Protein AF-0000000083795364 (afdb_homodimer)

Sequence (236 aa):
MNNFIEGNNYYNKKDYEKAIASYKRAIENGESTTCANYNLGVCYIKLKEYDRAIPFFKKAISMQKESKYFFNLAYCYAMKNEIKKALINFNIAWSLDNTDEDCKKAIEIIAKKNKKAQMNNFIEGNNYYNKKDYEKAIASYKRAIENGESTTCANYNLGVCYIKLKEYDRAIPFFKKAISMQKESKYFFNLAYCYAMKNEIKKALINFNIAWSLDNTDEDCKKAIEIIAKKNKKAQ

InterPro domains:
  IPR011990 Tetratricopeptide-like helical domain superfamily [G3DSA:1.25.40.10] (3-118)
  IPR011990 Tetratricopeptide-like helical domain superfamily [SSF48452] (4-115)
  IPR013105 Tetratricopeptide repeat 2 [PF07719] (6-28)
  IPR019734 Tetratricopeptide repeat [PF00515] (38-63)
  IPR019734 Tetratricopeptide repeat [PS50005] (34-67)
  IPR019734 Tetratricopeptide repeat [SM00028] (4-33)
  IPR019734 Tetratricopeptide repeat [SM00028] (34-67)
  IPR019734 Tetratricopeptide repeat [SM00028] (68-100)

pLDDT: mean 87.14, std 20.36, range [30.45, 98.88]

Radius of gyration: 20.13 Å; Cα contacts (8 Å, |Δi|>4): 342; chains: 2; bounding box: 46×64×40 Å

Nearest PDB structures (foldseek):
  6gxz-assembly1_A  TM=8.345E-01  e=4.623E-04  Homo sapiens
  8ye5-assembly1_B  TM=8.269E-01  e=1.270E-03  Dehalobacter sp.
  8ye5-assembly1_A  TM=8.257E-01  e=1.405E-03  Dehalobacter sp.
  7rqf-assembly1_A  TM=7.447E-01  e=2.688E-01  Pseudomonas aeruginosa PAO1
  5xi8-assembly1_A  TM=5.789E-01  e=2.196E-01  Escherichia coli K-12

Organism: NCBI:txid182773

Structure (mmCIF, N/CA/C/O backbone):
data_AF-0000000083795364-model_v1
#
loop_
_entity.id
_entity.type
_entity.pdbx_description
1 polymer 'Tetratricopeptide repeat protein'
#
loop_
_atom_site.group_PDB
_atom_site.id
_atom_site.type_symbol
_atom_site.label_atom_id
_atom_site.label_alt_id
_atom_site.label_comp_id
_atom_site.label_asym_id
_atom_site.label_entity_id
_atom_site.label_seq_id
_atom_site.pdbx_PDB_ins_code
_atom_site.Cartn_x
_atom_site.Cartn_y
_atom_site.Cartn_z
_atom_site.occupancy
_atom_site.B_iso_or_equiv
_atom_site.auth_seq_id
_atom_site.auth_comp_id
_atom_site.auth_asym_id
_atom_site.auth_atom_id
_atom_site.pdbx_PDB_model_num
ATOM 1 N N . MET A 1 1 ? -2.719 36.625 6.441 1 64.88 1 MET A N 1
ATOM 2 C CA . MET A 1 1 ? -1.686 35.656 6.059 1 64.88 1 MET A CA 1
ATOM 3 C C . MET A 1 1 ? -2.27 34.25 5.926 1 64.88 1 MET A C 1
ATOM 5 O O . MET A 1 1 ? -3.074 33.844 6.754 1 64.88 1 MET A O 1
ATOM 9 N N . ASN A 1 2 ? -2.25 33.531 4.777 1 92.44 2 ASN A N 1
ATOM 10 C CA . ASN A 1 2 ? -2.809 32.219 4.531 1 92.44 2 ASN A CA 1
ATOM 11 C C . ASN A 1 2 ? -2.014 31.125 5.246 1 92.44 2 ASN A C 1
ATOM 13 O O . ASN A 1 2 ? -0.861 30.859 4.898 1 92.44 2 ASN A O 1
ATOM 17 N N . ASN A 1 3 ? -2.436 30.875 6.547 1 97.31 3 ASN A N 1
ATOM 18 C CA . ASN A 1 3 ? -1.762 29.922 7.43 1 97.31 3 ASN A CA 1
ATOM 19 C C . ASN A 1 3 ? -1.401 28.641 6.703 1 97.31 3 ASN A C 1
ATOM 21 O O . ASN A 1 3 ? -0.388 28 7.012 1 97.31 3 ASN A O 1
ATOM 25 N N . PHE A 1 4 ? -2.191 28.359 5.816 1 98.19 4 PHE A N 1
ATOM 26 C CA . PHE A 1 4 ? -1.904 27.156 5.051 1 98.19 4 PHE A CA 1
ATOM 27 C C . PHE A 1 4 ? -0.622 27.312 4.242 1 98.19 4 PHE A C 1
ATOM 29 O O . PHE A 1 4 ? 0.234 26.422 4.242 1 98.19 4 PHE A O 1
ATOM 36 N N . ILE A 1 5 ? -0.502 28.375 3.658 1 98.19 5 ILE A N 1
ATOM 37 C CA . ILE A 1 5 ? 0.687 28.656 2.861 1 98.19 5 ILE A CA 1
ATOM 38 C C . ILE A 1 5 ? 1.911 28.734 3.771 1 98.19 5 ILE A C 1
ATOM 40 O O . ILE A 1 5 ? 2.986 28.25 3.418 1 98.19 5 ILE A O 1
ATOM 44 N N . GLU A 1 6 ? 1.734 29.359 4.844 1 98.12 6 GLU A N 1
ATOM 45 C CA . GLU A 1 6 ? 2.814 29.422 5.824 1 98.12 6 GLU A CA 1
ATOM 46 C C . GLU A 1 6 ? 3.25 28.031 6.258 1 98.12 6 GLU A C 1
ATOM 48 O O . GLU A 1 6 ? 4.445 27.75 6.352 1 98.12 6 GLU A O 1
ATOM 53 N N . GLY A 1 7 ? 2.213 27.172 6.566 1 98.56 7 GLY A N 1
ATOM 54 C CA . GLY A 1 7 ? 2.523 25.797 6.895 1 98.56 7 GLY A CA 1
ATOM 55 C C . GLY A 1 7 ? 3.328 25.094 5.82 1 98.56 7 GLY A C 1
ATOM 56 O O . GLY A 1 7 ? 4.312 24.406 6.117 1 98.56 7 GLY A O 1
ATOM 57 N N . ASN A 1 8 ? 2.965 25.297 4.609 1 98.19 8 ASN A N 1
ATOM 58 C CA . ASN A 1 8 ? 3.691 24.719 3.486 1 98.19 8 ASN A CA 1
ATOM 59 C C . ASN A 1 8 ? 5.129 25.219 3.426 1 98.19 8 ASN A C 1
ATOM 61 O O . ASN A 1 8 ? 6.051 24.453 3.123 1 98.19 8 ASN A O 1
ATOM 65 N N . ASN A 1 9 ? 5.297 26.453 3.641 1 98 9 ASN A N 1
ATOM 66 C CA . ASN A 1 9 ? 6.637 27.047 3.641 1 98 9 ASN A CA 1
ATOM 67 C C . ASN A 1 9 ? 7.52 26.406 4.715 1 98 9 ASN A C 1
ATOM 69 O O . ASN A 1 9 ? 8.672 26.062 4.445 1 98 9 ASN A O 1
ATOM 73 N N . TYR A 1 10 ? 7.016 26.25 5.906 1 98.62 10 TYR A N 1
ATOM 74 C CA . TYR A 1 10 ? 7.766 25.625 6.988 1 98.62 10 TYR A CA 1
ATOM 75 C C . TYR A 1 10 ? 8.062 24.1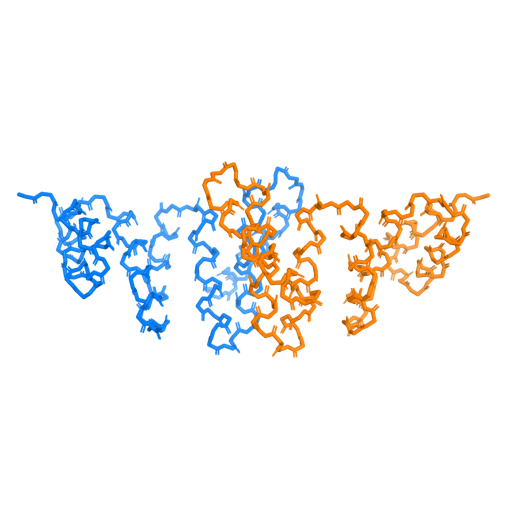72 6.68 1 98.62 10 TYR A C 1
ATOM 77 O O . TYR A 1 10 ? 9.156 23.672 6.957 1 98.62 10 TYR A O 1
ATOM 85 N N . TYR A 1 11 ? 7.031 23.516 6.156 1 98.31 11 TYR A N 1
ATOM 86 C CA . TYR A 1 11 ? 7.223 22.125 5.781 1 98.31 11 TYR A CA 1
ATOM 87 C C . TYR A 1 11 ? 8.391 21.984 4.805 1 98.31 11 TYR A C 1
ATOM 89 O O . TYR A 1 11 ? 9.242 21.109 4.98 1 98.31 11 TYR A O 1
ATOM 97 N N . ASN A 1 12 ? 8.43 22.797 3.824 1 97.56 12 ASN A N 1
ATOM 98 C CA . ASN A 1 12 ? 9.469 22.766 2.801 1 97.56 12 ASN A CA 1
ATOM 99 C C . ASN A 1 12 ? 10.844 23.047 3.391 1 97.56 12 ASN A C 1
ATOM 101 O O . ASN A 1 12 ? 11.859 22.562 2.875 1 97.56 12 ASN A O 1
ATOM 105 N N . LYS A 1 13 ? 10.859 23.734 4.438 1 98 13 LYS A N 1
ATOM 106 C CA . LYS A 1 13 ? 12.109 24.031 5.141 1 98 13 LYS A CA 1
ATOM 107 C C . LYS A 1 13 ? 12.414 22.969 6.18 1 98 13 LYS A C 1
ATOM 109 O O . LYS A 1 13 ? 13.375 23.094 6.949 1 98 13 LYS A O 1
ATOM 114 N N . LYS A 1 14 ? 11.5 22.016 6.328 1 98.12 14 LYS A N 1
ATOM 115 C CA . LYS A 1 14 ? 11.641 20.875 7.219 1 98.12 14 LYS A CA 1
ATOM 116 C C . LYS A 1 14 ? 11.469 21.281 8.68 1 98.12 14 LYS A C 1
ATOM 118 O O . LYS A 1 14 ? 11.969 20.609 9.586 1 98.12 14 LYS A O 1
ATOM 123 N N . ASP A 1 15 ? 10.992 22.422 8.867 1 98.5 15 ASP A N 1
ATOM 124 C CA . ASP A 1 15 ? 10.578 22.828 10.211 1 98.5 15 ASP A CA 1
ATOM 125 C C . ASP A 1 15 ? 9.164 22.344 10.516 1 98.5 15 ASP A C 1
ATOM 127 O O . ASP A 1 15 ? 8.219 23.125 10.523 1 98.5 15 ASP A O 1
ATOM 131 N N . TYR A 1 16 ? 9.023 21.203 10.883 1 98.69 16 TYR A N 1
ATOM 132 C CA . TYR A 1 16 ? 7.734 20.531 10.969 1 98.69 16 TYR A CA 1
ATOM 133 C C . TYR A 1 16 ? 6.938 21.031 12.164 1 98.69 16 TYR A C 1
ATOM 135 O O . TYR A 1 16 ? 5.707 21.109 12.117 1 98.69 16 TYR A O 1
ATOM 143 N N . GLU A 1 17 ? 7.586 21.375 13.188 1 98.62 17 GLU A N 1
ATOM 144 C CA . GLU A 1 17 ? 6.871 21.891 14.352 1 98.62 17 GLU A CA 1
ATOM 145 C C . GLU A 1 17 ? 6.156 23.203 14.039 1 98.62 17 GLU A C 1
ATOM 147 O O . GLU A 1 17 ? 4.992 23.375 14.398 1 98.62 17 GLU A O 1
ATOM 152 N N . LYS A 1 18 ? 6.848 24.031 13.391 1 98.75 18 LYS A N 1
ATOM 153 C CA . LYS A 1 18 ? 6.223 25.297 13.008 1 98.75 18 LYS A CA 1
ATOM 154 C C . LYS A 1 18 ? 5.145 25.078 11.953 1 98.75 18 LYS A C 1
ATOM 156 O O . LYS A 1 18 ? 4.113 25.75 11.961 1 98.75 18 LYS A O 1
ATOM 161 N N . ALA A 1 19 ? 5.441 24.156 11.039 1 98.81 19 ALA A N 1
ATOM 162 C CA . ALA A 1 19 ? 4.422 23.812 10.055 1 98.81 19 ALA A CA 1
ATOM 163 C C . ALA A 1 19 ? 3.137 23.344 10.734 1 98.81 19 ALA A C 1
ATOM 165 O O . ALA A 1 19 ? 2.041 23.781 10.375 1 98.81 19 ALA A O 1
ATOM 166 N N . ILE A 1 20 ? 3.338 22.516 11.727 1 98.81 20 ILE A N 1
ATOM 167 C CA . ILE A 1 20 ? 2.205 21.969 12.469 1 98.81 20 ILE A CA 1
ATOM 168 C C . ILE A 1 20 ? 1.384 23.125 13.062 1 98.81 20 ILE A C 1
ATOM 170 O O . ILE A 1 20 ? 0.158 23.141 12.922 1 98.81 20 ILE A O 1
ATOM 174 N N . ALA A 1 21 ? 2.029 24.047 13.672 1 98.81 21 ALA A N 1
ATOM 175 C CA . ALA A 1 21 ? 1.339 25.188 14.266 1 98.81 21 ALA A CA 1
ATOM 176 C C . ALA A 1 21 ? 0.562 25.984 13.211 1 98.81 21 ALA A C 1
ATOM 178 O O . ALA A 1 21 ? -0.588 26.359 13.438 1 98.81 21 ALA A O 1
ATOM 179 N N . SER A 1 22 ? 1.183 26.203 12.125 1 98.75 22 SER A N 1
ATOM 180 C CA . SER A 1 22 ? 0.552 26.953 11.047 1 98.75 22 SER A CA 1
ATOM 181 C C . SER A 1 22 ? -0.645 26.203 10.469 1 98.75 22 SER A C 1
ATOM 183 O O . SER A 1 22 ? -1.695 26.797 10.219 1 98.75 22 SER A O 1
ATOM 185 N N . TYR A 1 23 ? -0.54 24.875 10.234 1 98.69 23 TYR A N 1
ATOM 186 C CA . TYR A 1 23 ? -1.649 24.078 9.711 1 98.69 23 TYR A CA 1
ATOM 187 C C . TYR A 1 23 ? -2.814 24.062 10.695 1 98.69 23 TYR A C 1
ATOM 189 O O . TYR A 1 23 ? -3.979 24.109 10.289 1 98.69 23 TYR A O 1
ATOM 197 N N . LYS A 1 24 ? -2.496 23.969 11.945 1 98.69 24 LYS A N 1
ATOM 198 C CA . LYS A 1 24 ? -3.561 24 12.945 1 98.69 24 LYS A CA 1
ATOM 199 C C . LYS A 1 24 ? -4.34 25.312 12.883 1 98.69 24 LYS A C 1
ATOM 201 O O . LYS A 1 24 ? -5.566 25.312 12.969 1 98.69 24 LYS A O 1
ATOM 206 N N . ARG A 1 25 ? -3.629 26.359 12.742 1 98.5 25 ARG A N 1
ATOM 207 C CA . ARG A 1 25 ? -4.285 27.656 12.594 1 98.5 25 ARG A CA 1
ATOM 208 C C . ARG A 1 25 ? -5.125 27.703 11.32 1 98.5 25 ARG A C 1
ATOM 210 O O . ARG A 1 25 ? -6.227 28.266 11.312 1 98.5 25 ARG A O 1
ATOM 217 N N . ALA A 1 26 ? -4.594 27.125 10.258 1 98.62 26 ALA A N 1
ATOM 218 C CA . ALA A 1 26 ? -5.328 27.078 9 1 98.62 26 ALA A CA 1
ATOM 219 C C . ALA A 1 26 ? -6.648 26.328 9.164 1 98.62 26 ALA A C 1
ATOM 221 O O . ALA A 1 26 ? -7.688 26.781 8.68 1 98.62 26 ALA A O 1
ATOM 222 N N . ILE A 1 27 ? -6.605 25.234 9.836 1 98.12 27 ILE A N 1
ATOM 223 C CA . ILE A 1 27 ? -7.793 24.422 10.078 1 98.12 27 ILE A CA 1
ATOM 224 C C . ILE A 1 27 ? -8.812 25.234 10.891 1 98.12 27 ILE A C 1
ATOM 226 O O . ILE A 1 27 ? -10 25.25 10.562 1 98.12 27 ILE A O 1
ATOM 230 N N . GLU A 1 28 ? -8.312 25.906 11.898 1 97.75 28 GLU A N 1
ATOM 231 C CA . GLU A 1 28 ? -9.18 26.719 12.75 1 97.75 28 GLU A CA 1
ATOM 232 C C . GLU A 1 28 ? -9.859 27.812 11.945 1 97.75 28 GLU A C 1
ATOM 234 O O . GLU A 1 28 ? -11.008 28.188 12.227 1 97.75 28 GLU A O 1
ATOM 239 N N . ASN A 1 29 ? -9.211 28.312 10.914 1 97.5 29 ASN A N 1
ATOM 240 C CA . ASN A 1 29 ? -9.719 29.406 10.109 1 97.5 29 ASN A CA 1
ATOM 241 C C . ASN A 1 29 ? -10.484 28.906 8.891 1 97.5 29 ASN A C 1
ATOM 243 O O . ASN A 1 29 ? -10.93 29.703 8.062 1 97.5 29 ASN A O 1
ATOM 247 N N . GLY A 1 30 ? -10.508 27.609 8.734 1 97 30 GLY A N 1
ATOM 248 C CA . GLY A 1 30 ? -11.219 27.047 7.605 1 97 30 GLY A CA 1
ATOM 249 C C . GLY A 1 30 ? -10.469 27.172 6.293 1 97 30 GLY A C 1
ATOM 250 O O . GLY A 1 30 ? -11.078 27.141 5.219 1 97 30 GLY A O 1
ATOM 251 N N . GLU A 1 31 ? -9.172 27.344 6.371 1 96.75 31 GLU A N 1
ATOM 252 C CA . GLU A 1 31 ? -8.328 27.484 5.188 1 96.75 31 GLU A CA 1
ATOM 253 C C . GLU A 1 31 ? -7.879 26.125 4.668 1 96.75 31 GLU A C 1
ATOM 255 O O . GLU A 1 31 ? -7.066 25.438 5.309 1 96.75 31 GLU A O 1
ATOM 260 N N . SER A 1 32 ? -8.336 25.641 3.408 1 97.31 32 SER A N 1
ATOM 261 C CA . SER A 1 32 ? -7.871 24.375 2.818 1 97.31 32 SER A CA 1
ATOM 262 C C . SER A 1 32 ? -7.902 23.25 3.836 1 97.31 32 SER A C 1
ATOM 264 O O . SER A 1 32 ? -6.918 22.516 3.998 1 97.31 32 SER A O 1
ATOM 266 N N . THR A 1 33 ? -8.992 23.125 4.484 1 97.81 33 THR A N 1
ATOM 267 C CA . THR A 1 33 ? -9.117 22.297 5.672 1 97.81 33 THR A CA 1
ATOM 268 C C . THR A 1 33 ? -8.703 20.859 5.371 1 97.81 33 THR A C 1
ATOM 270 O O . THR A 1 33 ? -7.977 20.234 6.152 1 97.81 33 THR A O 1
ATOM 273 N N . THR A 1 34 ? -9.117 20.297 4.215 1 98.25 34 THR A N 1
ATOM 274 C CA . THR A 1 34 ? -8.773 18.938 3.861 1 98.25 34 THR A CA 1
ATOM 275 C C . THR A 1 34 ? -7.266 18.781 3.686 1 98.25 34 THR A C 1
ATOM 277 O O . THR A 1 34 ? -6.645 17.922 4.32 1 98.25 34 THR A O 1
ATOM 280 N N . CYS A 1 35 ? -6.695 19.672 2.955 1 98.12 35 CYS A N 1
ATOM 281 C CA . CYS A 1 35 ? -5.262 19.625 2.684 1 98.12 35 CYS A CA 1
ATOM 282 C C . CYS A 1 35 ? -4.457 19.906 3.949 1 98.12 35 CYS A C 1
ATOM 284 O O . CYS A 1 35 ? -3.41 19.297 4.172 1 98.12 35 CYS A O 1
ATOM 286 N N . ALA A 1 36 ? -4.918 20.828 4.707 1 98.62 36 ALA A N 1
ATOM 287 C CA . ALA A 1 36 ? -4.223 21.172 5.945 1 98.62 36 ALA A CA 1
ATOM 288 C C . ALA A 1 36 ? -4.188 19.984 6.898 1 98.62 36 ALA A C 1
ATOM 290 O O . ALA A 1 36 ? -3.158 19.703 7.523 1 98.62 36 ALA A O 1
ATOM 291 N N . ASN A 1 37 ? -5.332 19.25 7.031 1 98.75 37 ASN A N 1
ATOM 292 C CA . ASN A 1 37 ? -5.34 18.047 7.855 1 98.75 37 ASN A CA 1
ATOM 293 C C . ASN A 1 37 ? -4.352 17.016 7.336 1 98.75 37 ASN A C 1
ATOM 295 O O . ASN A 1 37 ? -3.578 16.438 8.109 1 98.75 37 ASN A O 1
ATOM 299 N N . TYR A 1 38 ? -4.375 16.844 6.098 1 98.62 38 TYR A N 1
ATOM 300 C CA . TYR A 1 38 ? -3.459 15.883 5.5 1 98.62 38 TYR A CA 1
ATOM 301 C C . TYR A 1 38 ? -2.01 16.266 5.762 1 98.62 38 TYR A C 1
ATOM 303 O O . TYR A 1 38 ? -1.221 15.461 6.25 1 98.62 38 TYR A O 1
ATOM 311 N N . ASN A 1 39 ? -1.673 17.484 5.457 1 98.69 39 ASN A N 1
ATOM 312 C CA . ASN A 1 39 ? -0.293 17.938 5.602 1 98.69 39 ASN A CA 1
ATOM 313 C C . ASN A 1 39 ? 0.15 17.938 7.059 1 98.69 39 ASN A C 1
ATOM 315 O O . ASN A 1 39 ? 1.317 17.672 7.359 1 98.69 39 ASN A O 1
ATOM 319 N N . LEU A 1 40 ? -0.738 18.25 7.902 1 98.69 40 LEU A N 1
ATOM 320 C CA . LEU A 1 40 ? -0.458 18.156 9.328 1 98.69 40 LEU A CA 1
ATOM 321 C C . LEU A 1 40 ? -0.087 16.734 9.711 1 98.69 40 LEU A C 1
ATOM 323 O O . LEU A 1 40 ? 0.881 16.516 10.445 1 98.69 40 LEU A O 1
ATOM 327 N N . GLY A 1 41 ? -0.896 15.75 9.25 1 98.75 41 GLY A N 1
ATOM 328 C CA . GLY A 1 41 ? -0.555 14.352 9.461 1 98.75 41 GLY A CA 1
ATOM 329 C C . GLY A 1 41 ? 0.822 13.992 8.938 1 98.75 41 GLY A C 1
ATOM 330 O O . GLY A 1 41 ? 1.585 13.297 9.609 1 98.75 41 GLY A O 1
ATOM 331 N N . VAL A 1 42 ? 1.145 14.484 7.812 1 98.56 42 VAL A N 1
ATOM 332 C CA . VAL A 1 42 ? 2.434 14.211 7.188 1 98.56 42 VAL A CA 1
ATOM 333 C C . VAL A 1 42 ? 3.559 14.766 8.055 1 98.56 42 VAL A C 1
ATOM 335 O O . VAL A 1 42 ? 4.605 14.133 8.211 1 98.56 42 VAL A O 1
ATOM 338 N N . CYS A 1 43 ? 3.396 15.922 8.602 1 98.81 43 CYS A N 1
ATOM 339 C CA . CYS A 1 43 ? 4.395 16.484 9.5 1 98.81 43 CYS A CA 1
ATOM 340 C C . CYS A 1 43 ? 4.652 15.555 10.68 1 98.81 43 CYS A C 1
ATOM 342 O O . CYS A 1 43 ? 5.801 15.328 11.062 1 98.81 43 CYS A O 1
ATOM 344 N N . TYR A 1 44 ? 3.617 14.984 11.25 1 98.75 44 TYR A N 1
ATOM 345 C CA . TYR A 1 44 ? 3.771 14.07 12.375 1 98.75 44 TYR A CA 1
ATOM 346 C C . TYR A 1 44 ? 4.508 12.805 11.953 1 98.75 44 TYR A C 1
ATOM 348 O O . TYR A 1 44 ? 5.277 12.234 12.734 1 98.75 44 TYR A O 1
ATOM 356 N N . ILE A 1 45 ? 4.215 12.32 10.75 1 98 45 ILE A N 1
ATOM 357 C CA . ILE A 1 45 ? 4.969 11.18 10.234 1 98 45 ILE A CA 1
ATOM 358 C C . ILE A 1 45 ? 6.457 11.523 10.195 1 98 45 ILE A C 1
ATOM 360 O O . ILE A 1 45 ? 7.293 10.727 10.617 1 98 45 ILE A O 1
ATOM 364 N N . LYS A 1 46 ? 6.766 12.719 9.664 1 97.75 46 LYS A N 1
ATOM 365 C CA . LYS A 1 46 ? 8.156 13.148 9.57 1 97.75 46 LYS A CA 1
ATOM 366 C C . LYS A 1 46 ? 8.812 13.203 10.953 1 97.75 46 LYS A C 1
ATOM 368 O O . LYS A 1 46 ? 10.016 12.969 11.086 1 97.75 46 LYS A O 1
ATOM 373 N N . LEU A 1 47 ? 8.102 13.414 11.922 1 98.38 47 LEU A N 1
ATOM 374 C CA . LEU A 1 47 ? 8.586 13.461 13.297 1 98.38 47 LEU A CA 1
ATOM 375 C C . LEU A 1 47 ? 8.484 12.094 13.961 1 98.38 47 LEU A C 1
ATOM 377 O O . LEU A 1 47 ? 8.766 11.953 15.156 1 98.38 47 LEU A O 1
ATOM 381 N N . LYS A 1 48 ? 7.941 11.141 13.242 1 97.94 48 LYS A N 1
ATOM 382 C CA . LYS A 1 48 ? 7.77 9.758 13.688 1 97.94 48 LYS A CA 1
ATOM 383 C C . LYS A 1 48 ? 6.742 9.672 14.812 1 97.94 48 LYS A C 1
ATOM 385 O O . LYS A 1 48 ? 6.867 8.836 15.711 1 97.94 48 LYS A O 1
ATOM 390 N N . GLU A 1 49 ? 5.824 10.57 14.836 1 98.56 49 GLU A N 1
ATOM 391 C CA . GLU A 1 49 ? 4.703 10.586 15.773 1 98.56 49 GLU A CA 1
ATOM 392 C C . GLU A 1 49 ? 3.434 10.047 15.125 1 98.56 49 GLU A C 1
ATOM 394 O O . GLU A 1 49 ? 2.477 10.789 14.906 1 98.56 49 GLU A O 1
ATOM 399 N N . TYR A 1 50 ? 3.344 8.805 14.969 1 98.44 50 TYR A N 1
ATOM 400 C CA . TYR A 1 50 ? 2.32 8.141 14.172 1 98.44 50 TYR A CA 1
ATOM 401 C C . TYR A 1 50 ? 0.964 8.195 14.859 1 98.44 50 TYR A C 1
ATOM 403 O O . TYR A 1 50 ? -0.064 8.406 14.211 1 98.44 50 TYR A O 1
ATOM 411 N N . ASP A 1 51 ? 0.959 8.078 16.156 1 98.69 51 ASP A N 1
ATOM 412 C CA . ASP A 1 51 ? -0.296 8.141 16.906 1 98.69 51 ASP A CA 1
ATOM 413 C C . ASP A 1 51 ? -0.958 9.508 16.75 1 98.69 51 ASP A C 1
ATOM 415 O O . ASP A 1 51 ? -2.186 9.609 16.688 1 98.69 51 ASP A O 1
ATOM 419 N N . ARG A 1 52 ? -0.166 10.492 16.656 1 98.75 52 ARG A N 1
ATOM 420 C CA . ARG A 1 52 ? -0.683 11.852 16.516 1 98.75 52 ARG A CA 1
ATOM 421 C C . ARG A 1 52 ? -1.099 12.141 15.078 1 98.75 52 ARG A C 1
ATOM 423 O O . ARG A 1 52 ? -1.938 13.016 14.836 1 98.75 52 ARG A O 1
ATOM 430 N N . ALA A 1 53 ? -0.563 11.438 14.172 1 98.88 53 ALA A N 1
ATOM 431 C CA . ALA A 1 53 ? -0.845 11.648 12.758 1 98.88 53 ALA A CA 1
ATOM 432 C C . ALA A 1 53 ? -2.209 11.07 12.383 1 98.88 53 ALA A C 1
ATOM 434 O O . ALA A 1 53 ? -2.949 11.68 11.602 1 98.88 53 ALA A O 1
ATOM 435 N N . ILE A 1 54 ? -2.555 9.945 12.945 1 98.81 54 ILE A N 1
ATOM 436 C CA . ILE A 1 54 ? -3.656 9.086 12.531 1 98.81 54 ILE A CA 1
ATOM 437 C C . ILE A 1 54 ? -4.961 9.875 12.547 1 98.81 54 ILE A C 1
ATOM 439 O O . ILE A 1 54 ? -5.711 9.867 11.562 1 98.81 54 ILE A O 1
ATOM 443 N N . PRO A 1 55 ? -5.301 10.695 13.594 1 98.81 55 PRO A N 1
ATOM 444 C CA . PRO A 1 55 ? -6.582 11.398 13.586 1 98.81 55 PRO A CA 1
ATOM 445 C C . PRO A 1 55 ? -6.699 12.398 12.438 1 98.81 55 PRO A C 1
ATOM 447 O O . PRO A 1 55 ? -7.797 12.633 11.922 1 98.81 55 PRO A O 1
ATOM 450 N N . PHE A 1 56 ? -5.625 12.969 12.008 1 98.75 56 PHE A N 1
ATOM 451 C CA . PHE A 1 56 ? -5.672 13.992 10.977 1 98.75 56 PHE A CA 1
ATOM 452 C C . PHE A 1 56 ? -5.867 13.375 9.602 1 98.75 56 PHE A C 1
ATOM 454 O O . PHE A 1 56 ? -6.547 13.945 8.75 1 98.75 56 PHE A O 1
ATOM 461 N N . PHE A 1 57 ? -5.285 12.195 9.375 1 98.62 57 PHE A N 1
ATOM 462 C CA . PHE A 1 57 ? -5.562 11.477 8.133 1 98.62 57 PHE A CA 1
ATOM 463 C C . PHE A 1 57 ? -7.023 11.039 8.078 1 98.62 57 PHE A C 1
ATOM 465 O O . PHE A 1 57 ? -7.668 11.148 7.035 1 98.62 57 PHE A O 1
ATOM 472 N N . LYS A 1 58 ? -7.492 10.586 9.164 1 98.75 58 LYS A N 1
ATOM 473 C CA . LYS A 1 58 ? -8.891 10.172 9.211 1 98.75 58 LYS A CA 1
ATOM 474 C C . LYS A 1 58 ? -9.82 11.352 8.922 1 98.75 58 LYS A C 1
ATOM 476 O O . LYS A 1 58 ? -10.828 11.195 8.227 1 98.75 58 LYS A O 1
ATOM 481 N N . LYS A 1 59 ? -9.5 12.477 9.469 1 98.62 59 LYS A N 1
ATOM 482 C CA . LYS A 1 59 ? -10.289 13.68 9.188 1 98.62 59 LYS A CA 1
ATOM 483 C C . LYS A 1 59 ? -10.242 14.039 7.711 1 98.62 59 LYS A C 1
ATOM 485 O O . LYS A 1 59 ? -11.273 14.336 7.102 1 98.62 59 LYS A O 1
ATOM 490 N N . ALA A 1 60 ? -9.055 14.062 7.121 1 98.25 60 ALA A N 1
ATOM 491 C CA . ALA A 1 60 ? -8.93 14.352 5.695 1 98.25 60 ALA A CA 1
ATOM 492 C C . ALA A 1 60 ? -9.758 13.375 4.863 1 98.25 60 ALA A C 1
ATOM 494 O O . ALA A 1 60 ? -10.477 13.789 3.945 1 98.25 60 ALA A O 1
ATOM 495 N N . ILE A 1 61 ? -9.727 12.07 5.254 1 97.38 61 ILE A N 1
ATOM 496 C CA . ILE A 1 61 ? -10.445 11.016 4.551 1 97.38 61 ILE A CA 1
ATOM 497 C C . ILE A 1 61 ? -11.945 11.242 4.668 1 97.38 61 ILE A C 1
ATOM 499 O O . ILE A 1 61 ? -12.695 10.977 3.727 1 97.38 61 ILE A O 1
ATOM 503 N N . SER A 1 62 ? -12.328 11.695 5.844 1 97.88 62 SER A N 1
ATOM 504 C CA . SER A 1 62 ? -13.75 11.938 6.055 1 97.88 62 SER A CA 1
ATOM 505 C C . SER A 1 62 ? -14.266 13.039 5.137 1 97.88 62 SER A C 1
ATOM 507 O O . SER A 1 62 ? -15.461 13.109 4.852 1 97.88 62 SER A O 1
ATOM 509 N N . MET A 1 63 ? -13.375 13.883 4.68 1 97.19 63 MET A N 1
ATOM 510 C CA . MET A 1 63 ? -13.758 15.016 3.836 1 97.19 63 MET A CA 1
ATOM 511 C C . MET A 1 63 ? -13.586 14.672 2.359 1 97.19 63 MET A C 1
ATOM 513 O O . MET A 1 63 ? -14.383 15.102 1.521 1 97.19 63 MET A O 1
ATOM 517 N N . GLN A 1 64 ? -12.555 13.961 2.041 1 96.25 64 GLN A N 1
ATOM 518 C CA . GLN A 1 64 ? -12.25 13.562 0.671 1 96.25 64 GLN A CA 1
ATOM 519 C C . GLN A 1 64 ? -11.492 12.234 0.637 1 96.25 64 GLN A C 1
ATOM 521 O O . GLN A 1 64 ? -10.57 12.023 1.431 1 96.25 64 GLN A O 1
ATOM 526 N N . LYS A 1 65 ? -11.859 11.406 -0.274 1 92.88 65 LYS A N 1
ATOM 527 C CA . LYS A 1 65 ? -11.172 10.133 -0.438 1 92.88 65 LYS A CA 1
ATOM 528 C C . LYS A 1 65 ? -10.094 10.219 -1.512 1 92.88 65 LYS A C 1
ATOM 530 O O . LYS A 1 65 ? -10.398 10.367 -2.697 1 92.88 65 LYS A O 1
ATOM 535 N N . GLU A 1 66 ? -8.867 10.211 -1.025 1 91.75 66 GLU A N 1
ATOM 536 C CA . GLU A 1 66 ? -7.715 10.211 -1.926 1 91.75 66 GLU A CA 1
ATOM 537 C C . GLU A 1 66 ? -6.762 9.07 -1.604 1 91.75 66 GLU A C 1
ATOM 539 O O . GLU A 1 66 ? -6.535 8.75 -0.435 1 91.75 66 GLU A O 1
ATOM 544 N N . SER A 1 67 ? -6.172 8.531 -2.59 1 92.12 67 SER A N 1
ATOM 545 C CA . SER A 1 67 ? -5.254 7.406 -2.438 1 92.12 67 SER A CA 1
ATOM 546 C C . SER A 1 67 ? -4.156 7.719 -1.427 1 92.12 67 SER A C 1
ATOM 548 O O . SER A 1 67 ? -3.91 6.934 -0.509 1 92.12 67 SER A O 1
ATOM 550 N N . LYS A 1 68 ? -3.553 8.891 -1.524 1 93.38 68 LYS A N 1
ATOM 551 C CA . LYS A 1 68 ? -2.414 9.25 -0.683 1 93.38 68 LYS A CA 1
ATOM 552 C C . LYS A 1 68 ? -2.822 9.344 0.784 1 93.38 68 LYS A C 1
ATOM 554 O O . LYS A 1 68 ? -2.02 9.062 1.677 1 93.38 68 LYS A O 1
ATOM 559 N N . TYR A 1 69 ? -4.082 9.672 1.077 1 96.56 69 TYR A N 1
ATOM 560 C CA . TYR A 1 69 ? -4.535 9.766 2.459 1 96.56 69 TYR A CA 1
ATOM 561 C C . TYR A 1 69 ? -4.574 8.391 3.113 1 96.56 69 TYR A C 1
ATOM 563 O O . TYR A 1 69 ? -4.059 8.211 4.219 1 96.56 69 TYR A O 1
ATOM 571 N N . PHE A 1 70 ? -5.113 7.477 2.363 1 95.69 70 PHE A N 1
ATOM 572 C CA . PHE A 1 70 ? -5.188 6.105 2.857 1 95.69 70 PHE A CA 1
ATOM 573 C C . PHE A 1 70 ? -3.793 5.496 2.969 1 95.69 70 PHE A C 1
ATOM 575 O O . PHE A 1 70 ? -3.508 4.758 3.914 1 95.69 70 PHE A O 1
ATOM 582 N N . PHE A 1 71 ? -2.984 5.789 2.037 1 94.44 71 PHE A N 1
ATOM 583 C CA . PHE A 1 71 ? -1.634 5.238 2.039 1 94.44 71 PHE A CA 1
ATOM 584 C C . PHE A 1 71 ? -0.875 5.676 3.287 1 94.44 71 PHE A C 1
ATOM 586 O O . PHE A 1 71 ? -0.278 4.848 3.979 1 94.44 71 PHE A O 1
ATOM 593 N N . ASN A 1 72 ? -0.87 6.961 3.584 1 97.19 72 ASN A N 1
ATOM 594 C CA . ASN A 1 72 ? -0.138 7.465 4.742 1 97.19 72 ASN A CA 1
ATOM 595 C C . ASN A 1 72 ? -0.779 7.016 6.051 1 97.19 72 ASN A C 1
ATOM 597 O O . ASN A 1 72 ? -0.082 6.785 7.039 1 97.19 72 ASN A O 1
ATOM 601 N N . LEU A 1 73 ? -2.104 6.855 6.039 1 98.31 73 LEU A N 1
ATOM 602 C CA . LEU A 1 73 ? -2.756 6.242 7.191 1 98.31 73 LEU A CA 1
ATOM 603 C C . LEU A 1 73 ? -2.27 4.812 7.395 1 98.31 73 LEU A C 1
ATOM 605 O O . LEU A 1 73 ? -1.935 4.418 8.516 1 98.31 73 LEU A O 1
ATOM 609 N N . ALA A 1 74 ? -2.221 4.102 6.297 1 97.88 74 ALA A N 1
ATOM 610 C CA . ALA A 1 74 ? -1.706 2.736 6.344 1 97.88 74 ALA A CA 1
ATOM 611 C C . ALA A 1 74 ? -0.262 2.709 6.836 1 97.88 74 ALA A C 1
ATOM 613 O O . ALA A 1 74 ? 0.111 1.849 7.637 1 97.88 74 ALA A O 1
ATOM 614 N N . TYR A 1 75 ? 0.519 3.66 6.379 1 96.56 75 TYR A N 1
ATOM 615 C CA . TYR A 1 75 ? 1.908 3.791 6.805 1 96.56 75 TYR A CA 1
ATOM 616 C C . TYR A 1 75 ? 2.006 3.947 8.312 1 96.56 75 TYR A C 1
ATOM 618 O O . TYR A 1 75 ? 2.812 3.277 8.961 1 96.56 75 TYR A O 1
ATOM 626 N N . CYS A 1 76 ? 1.242 4.688 8.859 1 98.25 76 CYS A N 1
ATOM 627 C CA . CYS A 1 76 ? 1.241 4.891 10.305 1 98.25 76 CYS A CA 1
ATOM 628 C C . CYS A 1 76 ? 0.908 3.594 11.031 1 98.25 76 CYS A C 1
ATOM 630 O O . CYS A 1 76 ? 1.605 3.209 11.977 1 98.25 76 CYS A O 1
ATOM 632 N N . TYR A 1 77 ? -0.114 2.928 10.586 1 98.12 77 TYR A N 1
ATOM 633 C CA . TYR A 1 77 ? -0.501 1.674 11.219 1 98.12 77 TYR A CA 1
ATOM 634 C C . TYR A 1 77 ? 0.611 0.638 11.102 1 98.12 77 TYR A C 1
ATOM 636 O O . TYR A 1 77 ? 0.849 -0.132 12.039 1 98.12 77 TYR A O 1
ATOM 644 N N . ALA A 1 78 ? 1.257 0.588 9.977 1 96.31 78 ALA A N 1
ATOM 645 C CA . ALA A 1 78 ? 2.369 -0.34 9.797 1 96.31 78 ALA A CA 1
ATOM 646 C C . ALA A 1 78 ? 3.488 -0.057 10.789 1 96.31 78 ALA A C 1
ATOM 648 O O . ALA A 1 78 ? 4.012 -0.977 11.422 1 96.31 78 ALA A O 1
ATOM 649 N N . MET A 1 79 ? 3.793 1.202 10.953 1 96.44 79 MET A N 1
ATOM 650 C CA . MET A 1 79 ? 4.863 1.602 11.867 1 96.44 79 MET A CA 1
ATOM 651 C C . MET A 1 79 ? 4.484 1.304 13.312 1 96.44 79 MET A C 1
ATOM 653 O O . MET A 1 79 ? 5.359 1.102 14.156 1 96.44 79 MET A O 1
ATOM 657 N N . LYS A 1 80 ? 3.268 1.196 13.531 1 97.44 80 LYS A N 1
ATOM 658 C CA . LYS A 1 80 ? 2.77 0.855 14.867 1 97.44 80 LYS A CA 1
ATOM 659 C C . LYS A 1 80 ? 2.553 -0.65 15 1 97.44 80 LYS A C 1
ATOM 661 O O . LYS A 1 80 ? 2.035 -1.118 16.016 1 97.44 80 LYS A O 1
ATOM 666 N N . ASN A 1 81 ? 2.814 -1.349 13.992 1 96.19 81 ASN A N 1
ATOM 667 C CA . ASN A 1 81 ? 2.689 -2.801 13.938 1 96.19 81 ASN A CA 1
ATOM 668 C C . ASN A 1 81 ? 1.23 -3.24 14.039 1 96.19 81 ASN A C 1
ATOM 670 O O . ASN A 1 81 ? 0.933 -4.297 14.594 1 96.19 81 ASN A O 1
ATOM 674 N N . GLU A 1 82 ? 0.378 -2.396 13.664 1 97.12 82 GLU A N 1
ATOM 675 C CA . GLU A 1 82 ? -1.024 -2.738 13.445 1 97.12 82 GLU A CA 1
ATOM 676 C C . GLU A 1 82 ? -1.266 -3.193 12.008 1 97.12 82 GLU A C 1
ATOM 678 O O . GLU A 1 82 ? -1.921 -2.498 11.234 1 97.12 82 GLU A O 1
ATOM 683 N N . ILE A 1 83 ? -0.897 -4.348 11.734 1 95.25 83 ILE A N 1
ATOM 684 C CA . ILE A 1 83 ? -0.7 -4.844 10.375 1 95.25 83 ILE A CA 1
ATOM 685 C C . ILE A 1 83 ? -2.051 -4.996 9.68 1 95.25 83 ILE A C 1
ATOM 687 O O . ILE A 1 83 ? -2.201 -4.621 8.516 1 95.25 83 ILE A O 1
ATOM 691 N N . LYS A 1 84 ? -3.035 -5.504 10.289 1 94.94 84 LYS A N 1
ATOM 692 C CA . LYS A 1 84 ? -4.352 -5.688 9.68 1 94.94 84 LYS A CA 1
ATOM 693 C C . LYS A 1 84 ? -4.93 -4.355 9.211 1 94.94 84 LYS A C 1
ATOM 695 O O . LYS A 1 84 ? -5.395 -4.238 8.078 1 94.94 84 LYS A O 1
ATOM 700 N N . LYS A 1 85 ? -4.863 -3.352 10.07 1 96.62 85 LYS A N 1
ATOM 701 C CA . LYS A 1 85 ? -5.348 -2.021 9.711 1 96.62 85 LYS A CA 1
ATOM 702 C C . LYS A 1 85 ? -4.523 -1.427 8.57 1 96.62 85 LYS A C 1
ATOM 704 O O . LYS A 1 85 ? -5.07 -0.79 7.668 1 96.62 85 LYS A O 1
ATOM 709 N N . ALA A 1 86 ? -3.219 -1.651 8.656 1 96.88 86 ALA A N 1
ATOM 710 C CA . ALA A 1 86 ? -2.338 -1.154 7.605 1 96.88 86 ALA A CA 1
ATOM 711 C C . ALA A 1 86 ? -2.713 -1.751 6.254 1 96.88 86 ALA A C 1
ATOM 713 O O . ALA A 1 86 ? -2.893 -1.022 5.273 1 96.88 86 ALA A O 1
ATOM 714 N N . LEU A 1 87 ? -2.922 -3.051 6.227 1 93.62 87 LEU A N 1
ATOM 715 C CA . LEU A 1 87 ? -3.188 -3.754 4.973 1 93.62 87 LEU A CA 1
ATOM 716 C C . LEU A 1 87 ? -4.535 -3.34 4.395 1 93.62 87 LEU A C 1
ATOM 718 O O . LEU A 1 87 ? -4.676 -3.195 3.178 1 93.62 87 LEU A O 1
ATOM 722 N N . ILE A 1 88 ? -5.469 -3.104 5.227 1 94.44 88 ILE A N 1
ATOM 723 C CA . ILE A 1 88 ? -6.781 -2.645 4.785 1 94.44 88 ILE A CA 1
ATOM 724 C C . ILE A 1 88 ? -6.648 -1.293 4.086 1 94.44 88 ILE A C 1
ATOM 726 O O . ILE A 1 88 ? -7.133 -1.114 2.967 1 94.44 88 ILE A O 1
ATOM 730 N N . ASN A 1 89 ? -5.965 -0.396 4.684 1 94.75 89 ASN A N 1
ATOM 731 C CA . ASN A 1 89 ? -5.863 0.954 4.141 1 94.75 89 ASN A CA 1
ATOM 732 C C . ASN A 1 89 ? -4.918 1.005 2.941 1 94.75 89 ASN A C 1
ATOM 734 O O . ASN A 1 89 ? -5.129 1.789 2.014 1 94.75 89 ASN A O 1
ATOM 738 N N . PHE A 1 90 ? -3.869 0.146 2.895 1 92.56 90 PHE A N 1
ATOM 739 C CA . PHE A 1 90 ? -3.053 0.031 1.693 1 92.56 90 PHE A CA 1
ATOM 740 C C . PHE A 1 90 ? -3.881 -0.481 0.521 1 92.56 90 PHE A C 1
ATOM 742 O O . PHE A 1 90 ? -3.746 0.009 -0.602 1 92.56 90 PHE A O 1
ATOM 749 N N . ASN A 1 91 ? -4.641 -1.44 0.786 1 90.62 91 ASN A N 1
ATOM 750 C CA . ASN A 1 91 ? -5.492 -1.987 -0.265 1 90.62 91 ASN A CA 1
ATOM 751 C C . ASN A 1 91 ? -6.445 -0.933 -0.821 1 90.62 91 ASN A C 1
ATOM 753 O O . ASN A 1 91 ? -6.625 -0.833 -2.035 1 90.62 91 ASN A O 1
ATOM 757 N N . ILE A 1 92 ? -7.02 -0.14 0.041 1 92.31 92 ILE A N 1
ATOM 758 C CA . ILE A 1 92 ? -7.914 0.927 -0.395 1 92.31 92 ILE A CA 1
ATOM 759 C C . ILE A 1 92 ? -7.137 1.938 -1.236 1 92.31 92 ILE A C 1
ATOM 761 O O . ILE A 1 92 ? -7.59 2.332 -2.314 1 92.31 92 ILE A O 1
ATOM 765 N N . ALA A 1 93 ? -5.961 2.359 -0.791 1 91.75 93 ALA A N 1
ATOM 766 C CA . ALA A 1 93 ? -5.129 3.316 -1.514 1 91.75 93 ALA A CA 1
ATOM 767 C C . ALA A 1 93 ? -4.793 2.803 -2.912 1 91.75 93 ALA A C 1
ATOM 769 O O . ALA A 1 93 ? -4.898 3.543 -3.893 1 91.75 93 ALA A O 1
ATOM 770 N N . TRP A 1 94 ? -4.43 1.547 -2.969 1 85.88 94 TRP A N 1
ATOM 771 C CA . TRP A 1 94 ? -4.031 0.914 -4.223 1 85.88 94 TRP A CA 1
ATOM 772 C C . TRP A 1 94 ? -5.219 0.8 -5.176 1 85.88 94 TRP A C 1
ATOM 774 O O . TRP A 1 94 ? -5.082 1.036 -6.379 1 85.88 94 TRP A O 1
ATOM 784 N N . SER A 1 95 ? -6.363 0.534 -4.652 1 83.94 95 SER A N 1
ATOM 785 C CA . SER A 1 95 ? -7.57 0.341 -5.453 1 83.94 95 SER A CA 1
ATOM 786 C C . SER A 1 95 ? -8.07 1.662 -6.023 1 83.94 95 SER A C 1
ATOM 788 O O . SER A 1 95 ? -8.641 1.697 -7.117 1 83.94 95 SER A O 1
ATOM 790 N N . LEU A 1 96 ? -7.922 2.697 -5.324 1 84.31 96 LEU A N 1
ATOM 791 C CA . LEU A 1 96 ? -8.375 4.016 -5.758 1 84.31 96 LEU A CA 1
ATOM 792 C C . LEU A 1 96 ? -7.598 4.484 -6.98 1 84.31 96 LEU A C 1
ATOM 794 O O . LEU A 1 96 ? -8.125 5.234 -7.805 1 84.31 96 LEU A O 1
ATOM 798 N N . ASP A 1 97 ? -6.449 4.098 -7.195 1 73.06 97 ASP A N 1
ATOM 799 C CA . ASP A 1 97 ? -5.641 4.551 -8.32 1 73.06 97 ASP A CA 1
ATOM 800 C C . ASP A 1 97 ? -5.594 3.496 -9.43 1 73.06 97 ASP A C 1
ATOM 802 O O . ASP A 1 97 ? -5.133 3.773 -10.539 1 73.06 97 ASP A O 1
ATOM 806 N N . ASN A 1 98 ? -5.832 2.297 -9.125 1 66.69 98 ASN A N 1
ATOM 807 C CA . ASN A 1 98 ? -5.785 1.26 -10.148 1 66.69 98 ASN A CA 1
ATOM 808 C C . ASN A 1 98 ? -7.16 1.006 -10.758 1 66.69 98 ASN A C 1
ATOM 810 O O . ASN A 1 98 ? -8.172 1.056 -10.055 1 66.69 98 ASN A O 1
ATOM 814 N N . THR A 1 99 ? -7.363 1.529 -11.883 1 54.78 99 THR A N 1
ATOM 815 C CA . THR A 1 99 ? -8.586 1.448 -12.68 1 54.78 99 THR A CA 1
ATOM 816 C C . THR A 1 99 ? -9.188 0.048 -12.602 1 54.78 99 THR A C 1
ATOM 818 O O . THR A 1 99 ? -10.312 -0.174 -13.055 1 54.78 99 THR A O 1
ATOM 821 N N . ASP A 1 100 ? -8.547 -0.881 -12.102 1 49.38 100 ASP A N 1
ATOM 822 C CA . ASP A 1 100 ? -9.109 -2.205 -12.344 1 49.38 100 ASP A CA 1
ATOM 823 C C . ASP A 1 100 ? -10.102 -2.588 -11.25 1 49.38 100 ASP A C 1
ATOM 825 O O . ASP A 1 100 ? -10.164 -1.938 -10.203 1 49.38 100 ASP A O 1
ATOM 829 N N . GLU A 1 101 ? -11.016 -3.572 -11.453 1 47.84 101 GLU A N 1
ATOM 830 C CA . GLU A 1 101 ? -12.055 -4.246 -10.688 1 47.84 101 GLU A CA 1
ATOM 831 C C . GLU A 1 101 ? -11.617 -4.469 -9.242 1 47.84 101 GLU A C 1
ATOM 833 O O . GLU A 1 101 ? -12.445 -4.453 -8.328 1 47.84 101 GLU A O 1
ATOM 838 N N . ASP A 1 102 ? -10.492 -4.609 -9.008 1 44.56 102 ASP A N 1
ATOM 839 C CA . ASP A 1 102 ? -9.977 -4.91 -7.672 1 44.56 102 ASP A CA 1
ATOM 840 C C . ASP A 1 102 ? -10.141 -3.715 -6.738 1 44.56 102 ASP A C 1
ATOM 842 O O . ASP A 1 102 ? -10.367 -3.887 -5.539 1 44.56 102 ASP A O 1
ATOM 846 N N . CYS A 1 103 ? -10.117 -2.492 -7.172 1 44.69 103 CYS A N 1
ATOM 847 C CA . CYS A 1 103 ? -10.461 -1.302 -6.398 1 44.69 103 CYS A CA 1
ATOM 848 C C . CYS A 1 103 ? -11.852 -1.425 -5.793 1 44.69 103 CYS A C 1
ATOM 850 O O . CYS A 1 103 ? -12.07 -1.046 -4.641 1 44.69 103 CYS A O 1
ATOM 852 N N . LYS A 1 104 ? -12.688 -1.991 -6.57 1 47.78 104 LYS A N 1
ATOM 853 C CA . LYS A 1 104 ? -14.078 -2.07 -6.133 1 47.78 104 LYS A CA 1
ATOM 854 C C . LYS A 1 104 ? -14.227 -3.008 -4.938 1 47.78 104 LYS A C 1
ATOM 856 O O . LYS A 1 104 ? -14.938 -2.697 -3.982 1 47.78 104 LYS A O 1
ATOM 861 N N . LYS A 1 105 ? -13.523 -4.074 -4.934 1 44.91 105 LYS A N 1
ATOM 862 C CA . LYS A 1 105 ? -13.688 -5.055 -3.863 1 44.91 105 LYS A CA 1
ATOM 863 C C . LYS A 1 105 ? -13.102 -4.535 -2.551 1 44.91 105 LYS A C 1
ATOM 865 O O . LYS A 1 105 ? -13.695 -4.723 -1.486 1 44.91 105 LYS A O 1
ATOM 870 N N . ALA A 1 106 ? -12.039 -3.92 -2.576 1 42.81 106 ALA A N 1
ATOM 871 C CA . ALA A 1 106 ? -11.422 -3.385 -1.362 1 42.81 106 ALA A CA 1
ATOM 872 C C . ALA A 1 106 ? -12.312 -2.312 -0.731 1 42.81 106 ALA A C 1
ATOM 874 O O . ALA A 1 106 ? -12.5 -2.293 0.487 1 42.81 106 ALA A O 1
ATOM 875 N N . ILE A 1 107 ? -12.875 -1.527 -1.548 1 47.66 107 ILE A N 1
ATOM 876 C CA . ILE A 1 107 ? -13.797 -0.513 -1.053 1 47.66 107 ILE A CA 1
ATOM 877 C C . ILE A 1 107 ? -15.016 -1.187 -0.416 1 47.66 107 ILE A C 1
ATOM 879 O O . ILE A 1 107 ? -15.492 -0.755 0.637 1 47.66 107 ILE A O 1
ATOM 883 N N . GLU A 1 108 ? -15.414 -2.252 -1.038 1 48.47 108 GLU A N 1
ATOM 884 C CA . GLU A 1 108 ? -16.578 -2.967 -0.515 1 48.47 108 GLU A CA 1
ATOM 885 C C . GLU A 1 108 ? -16.281 -3.559 0.862 1 48.47 108 GLU A C 1
ATOM 887 O O . GLU A 1 108 ? -17.141 -3.535 1.746 1 48.47 108 GLU A O 1
ATOM 892 N N . ILE A 1 109 ? -15.227 -4.023 1.102 1 42.78 109 ILE A N 1
ATOM 893 C CA . ILE A 1 109 ? -14.859 -4.664 2.361 1 42.78 109 ILE A CA 1
ATOM 894 C C . ILE A 1 109 ? -14.734 -3.609 3.459 1 42.78 109 ILE A C 1
ATOM 896 O O . ILE A 1 109 ? -15.227 -3.805 4.574 1 42.78 109 ILE A O 1
ATOM 900 N N . ILE A 1 110 ? -14.062 -2.574 3.154 1 40.81 110 ILE A N 1
ATOM 901 C CA . ILE A 1 110 ? -13.93 -1.514 4.148 1 40.81 110 ILE A CA 1
ATOM 902 C C . ILE A 1 110 ? -15.305 -0.925 4.465 1 40.81 110 ILE A C 1
ATOM 904 O O . ILE A 1 110 ? -15.617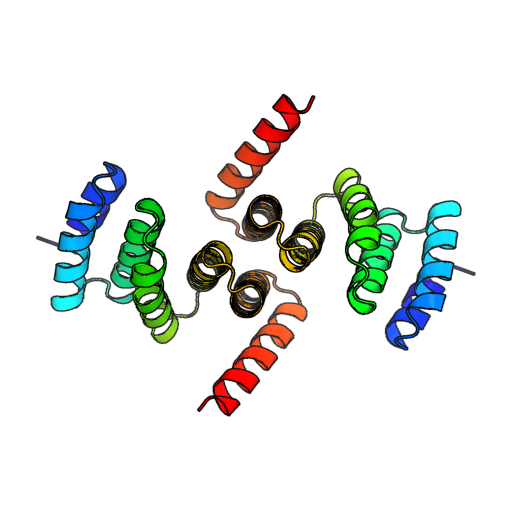 -0.648 5.625 1 40.81 110 ILE A O 1
ATOM 908 N N . ALA A 1 111 ? -16.062 -0.775 3.416 1 44.5 111 ALA A N 1
ATOM 909 C CA . ALA A 1 111 ? -17.422 -0.295 3.639 1 44.5 111 ALA A CA 1
ATOM 910 C C . ALA A 1 111 ? -18.203 -1.242 4.555 1 44.5 111 ALA A C 1
ATOM 912 O O . ALA A 1 111 ? -18.953 -0.798 5.422 1 44.5 111 ALA A O 1
ATOM 913 N N . LYS A 1 112 ? -17.953 -2.422 4.324 1 44 112 LYS A N 1
ATOM 914 C CA . LYS A 1 112 ? -18.656 -3.408 5.141 1 44 112 LYS A CA 1
ATOM 915 C C . LYS A 1 112 ? -18.125 -3.414 6.574 1 44 112 LYS A C 1
ATOM 917 O O . LYS A 1 112 ? -18.906 -3.559 7.523 1 44 112 LYS A O 1
ATOM 922 N N . LYS A 1 113 ? -16.938 -3.326 6.695 1 40.66 113 LYS A N 1
ATOM 923 C CA . LYS A 1 113 ? -16.359 -3.334 8.031 1 40.66 113 LYS A CA 1
ATOM 924 C C . LYS A 1 113 ? -16.672 -2.045 8.781 1 40.66 113 LYS A C 1
ATOM 926 O O . LYS A 1 113 ? -16.875 -2.059 10 1 40.66 113 LYS A O 1
ATOM 931 N N . ASN A 1 114 ? -16.5 -0.972 8.133 1 35.38 114 ASN A N 1
ATOM 932 C CA . ASN A 1 114 ? -16.938 0.26 8.781 1 35.38 114 ASN A CA 1
ATOM 933 C C . ASN A 1 114 ? -18.422 0.205 9.148 1 35.38 114 ASN A C 1
ATOM 935 O O . ASN A 1 114 ? -18.844 0.831 10.117 1 35.38 114 ASN A O 1
ATOM 939 N N . LYS A 1 115 ? -19.172 -0.436 8.359 1 43.44 115 LYS A N 1
ATOM 940 C CA . LYS A 1 115 ? -20.562 -0.598 8.773 1 43.44 115 LYS A CA 1
ATOM 941 C C . LYS A 1 115 ? -20.672 -1.473 10.016 1 43.44 115 LYS A C 1
ATOM 943 O O . LYS A 1 115 ? -21.547 -1.257 10.859 1 43.44 115 LYS A O 1
ATOM 948 N N . LYS A 1 116 ? -19.938 -2.404 10.094 1 38.16 116 LYS A N 1
ATOM 949 C CA . LYS A 1 116 ? -20.094 -3.223 11.297 1 38.16 116 LYS A CA 1
ATOM 950 C C . LYS A 1 116 ? -19.516 -2.51 12.523 1 38.16 116 LYS A C 1
ATOM 952 O O . LYS A 1 116 ? -19.781 -2.908 13.656 1 38.16 116 LYS A O 1
ATOM 957 N N . ALA A 1 117 ? -18.625 -1.663 12.25 1 37.06 117 ALA A N 1
ATOM 958 C CA . ALA A 1 117 ? -18.078 -0.981 13.414 1 37.06 117 ALA A CA 1
ATOM 959 C C . ALA A 1 117 ? -18.953 0.194 13.836 1 37.06 117 ALA A C 1
ATOM 961 O O . ALA A 1 117 ? -18.703 0.816 14.875 1 37.06 117 ALA A O 1
ATOM 962 N N . GLN A 1 118 ? -19.703 0.502 13.016 1 30.45 118 GLN A N 1
ATOM 963 C CA . GLN A 1 118 ? -20.719 1.381 13.586 1 30.45 118 GLN A CA 1
ATOM 964 C C . GLN A 1 118 ? -21.828 0.576 14.258 1 30.45 118 GLN A C 1
ATOM 966 O O . GLN A 1 118 ? -22.203 -0.494 13.773 1 30.45 118 GLN A O 1
ATOM 971 N N . MET B 1 1 ? -2.314 -29.125 -23.766 1 64.81 1 MET B N 1
ATOM 972 C CA . MET B 1 1 ? -3.148 -28.453 -22.781 1 64.81 1 MET B CA 1
ATOM 973 C C . MET B 1 1 ? -2.408 -27.266 -22.156 1 64.81 1 MET B C 1
ATOM 975 O O . MET B 1 1 ? -1.224 -27.375 -21.844 1 64.81 1 MET B O 1
ATOM 979 N N . ASN B 1 2 ? -2.832 -25.984 -22.234 1 92.5 2 ASN B N 1
ATOM 980 C CA . ASN B 1 2 ? -2.182 -24.781 -21.734 1 92.5 2 ASN B CA 1
ATOM 981 C C . ASN B 1 2 ? -2.23 -24.719 -20.203 1 92.5 2 ASN B C 1
ATOM 983 O O . ASN B 1 2 ? -3.303 -24.562 -19.625 1 92.5 2 ASN B O 1
ATOM 987 N N . ASN B 1 3 ? -1.167 -25.344 -19.562 1 97.31 3 ASN B N 1
ATOM 988 C CA . ASN B 1 3 ? -1.064 -25.469 -18.109 1 97.31 3 ASN B CA 1
ATOM 989 C C . ASN B 1 3 ? -1.434 -24.156 -17.422 1 97.31 3 ASN B C 1
ATOM 991 O O . ASN B 1 3 ? -1.976 -24.172 -16.312 1 97.31 3 ASN B O 1
ATOM 995 N N . PHE B 1 4 ? -1.161 -23.188 -18.078 1 98.19 4 PHE B N 1
ATOM 996 C CA . PHE B 1 4 ? -1.507 -21.891 -17.5 1 98.19 4 PHE B CA 1
ATOM 997 C C . PHE B 1 4 ? -3.018 -21.734 -17.375 1 98.19 4 PHE B C 1
ATOM 999 O O . PHE B 1 4 ? -3.525 -21.328 -16.328 1 98.19 4 PHE B O 1
ATOM 1006 N N . ILE B 1 5 ? -3.652 -22.094 -18.359 1 98.19 5 ILE B N 1
ATOM 1007 C CA . ILE B 1 5 ? -5.109 -22 -18.375 1 98.19 5 ILE B CA 1
ATOM 1008 C C . ILE B 1 5 ? -5.688 -22.969 -17.344 1 98.19 5 ILE B C 1
ATOM 1010 O O . ILE B 1 5 ? -6.645 -22.641 -16.641 1 98.19 5 ILE B O 1
ATOM 1014 N N . GLU B 1 6 ? -5.148 -24.094 -17.297 1 98.19 6 GLU B N 1
ATOM 1015 C CA . GLU B 1 6 ? -5.57 -25.062 -16.297 1 98.19 6 GLU B CA 1
ATOM 1016 C C . GLU B 1 6 ? -5.391 -24.516 -14.883 1 98.19 6 GLU B C 1
ATOM 1018 O O . GLU B 1 6 ? -6.277 -24.656 -14.039 1 98.19 6 GLU B O 1
ATOM 1023 N N . GLY B 1 7 ? -4.164 -23.906 -14.656 1 98.56 7 GLY B N 1
ATOM 1024 C CA . GLY B 1 7 ? -3.938 -23.266 -13.367 1 98.56 7 GLY B CA 1
ATOM 1025 C C . GLY B 1 7 ? -4.984 -22.234 -13.031 1 98.56 7 GLY B C 1
ATOM 1026 O O . GLY B 1 7 ? -5.496 -22.203 -11.906 1 98.56 7 GLY B O 1
ATOM 1027 N N . ASN B 1 8 ? -5.34 -21.438 -13.984 1 98.25 8 ASN B N 1
ATOM 1028 C CA . ASN B 1 8 ? -6.375 -20.438 -13.789 1 98.25 8 ASN B CA 1
ATOM 1029 C C . ASN B 1 8 ? -7.719 -21.062 -13.445 1 98.25 8 ASN B C 1
ATOM 1031 O O . ASN B 1 8 ? -8.461 -20.547 -12.609 1 98.25 8 ASN B O 1
ATOM 1035 N N . ASN B 1 9 ? -8.031 -22.094 -14.109 1 98.06 9 ASN B N 1
ATOM 1036 C CA . ASN B 1 9 ? -9.281 -22.797 -13.836 1 98.06 9 ASN B CA 1
ATOM 1037 C C . ASN B 1 9 ? -9.328 -23.328 -12.406 1 98.06 9 ASN B C 1
ATOM 1039 O O . ASN B 1 9 ? -10.336 -23.156 -11.711 1 98.06 9 ASN B O 1
ATOM 1043 N N . TYR B 1 10 ? -8.281 -23.922 -11.938 1 98.62 10 TYR B N 1
ATOM 1044 C CA . TYR B 1 10 ? -8.211 -24.422 -10.562 1 98.62 10 TYR B CA 1
ATOM 1045 C C . TYR B 1 10 ? -8.273 -23.281 -9.562 1 98.62 10 TYR B C 1
ATOM 1047 O O . TYR B 1 10 ? -8.93 -23.375 -8.523 1 98.62 10 TYR B O 1
ATOM 1055 N N . TYR B 1 11 ? -7.531 -22.234 -9.898 1 98.38 11 TYR B N 1
ATOM 1056 C CA . TYR B 1 11 ? -7.559 -21.062 -9.031 1 98.38 11 TYR B CA 1
ATOM 1057 C C . TYR B 1 11 ? -8.984 -20.562 -8.844 1 98.38 11 TYR B C 1
ATOM 1059 O O . TYR B 1 11 ? -9.406 -20.281 -7.723 1 98.38 11 TYR B O 1
ATOM 1067 N N . ASN B 1 12 ? -9.703 -20.453 -9.906 1 97.62 12 ASN B N 1
ATOM 1068 C CA . ASN B 1 12 ? -11.07 -19.953 -9.875 1 97.62 12 ASN B CA 1
ATOM 1069 C C . ASN B 1 12 ? -11.992 -20.875 -9.078 1 97.62 12 ASN B C 1
ATOM 1071 O O . ASN B 1 12 ? -12.984 -20.422 -8.508 1 97.62 12 ASN B O 1
ATOM 1075 N N . LYS B 1 13 ? -11.633 -22.078 -9 1 98 13 LYS B N 1
ATOM 1076 C CA . LYS B 1 13 ? -12.383 -23.062 -8.219 1 98 13 LYS B CA 1
ATOM 1077 C C . LYS B 1 13 ? -11.875 -23.125 -6.777 1 98 13 LYS B C 1
ATOM 1079 O O . LYS B 1 13 ? -12.312 -23.953 -5.992 1 98 13 LYS B O 1
ATOM 1084 N N . LYS B 1 14 ? -10.812 -22.359 -6.52 1 98.19 14 LYS B N 1
ATOM 1085 C CA . LYS B 1 14 ? -10.219 -22.219 -5.191 1 98.19 14 LYS B CA 1
ATOM 1086 C C . LYS B 1 14 ? -9.438 -23.484 -4.812 1 98.19 14 LYS B C 1
ATOM 1088 O O . LYS B 1 14 ? -9.234 -23.766 -3.631 1 98.19 14 LYS B O 1
ATOM 1093 N N . ASP B 1 15 ? -9.203 -24.281 -5.754 1 98.5 15 ASP B N 1
ATOM 1094 C CA . ASP B 1 15 ? -8.281 -25.391 -5.559 1 98.5 15 ASP B CA 1
ATOM 1095 C C . ASP B 1 15 ? -6.832 -24.953 -5.77 1 98.5 15 ASP B C 1
ATOM 1097 O O . ASP B 1 15 ? -6.223 -25.266 -6.789 1 98.5 15 ASP B O 1
ATOM 1101 N N . TYR B 1 16 ? -6.277 -24.391 -4.863 1 98.69 16 TYR B N 1
ATOM 1102 C CA . TYR B 1 16 ? -5.004 -23.703 -5.004 1 98.69 16 TYR B CA 1
ATOM 1103 C C . TYR B 1 16 ? -3.85 -24.688 -5.133 1 98.69 16 TYR B C 1
ATOM 1105 O O . TYR B 1 16 ? -2.867 -24.422 -5.828 1 98.69 16 TYR B O 1
ATOM 1113 N N . GLU B 1 17 ? -3.951 -25.781 -4.527 1 98.69 17 GLU B N 1
ATOM 1114 C CA . GLU B 1 17 ? -2.885 -26.781 -4.641 1 98.69 17 GLU B CA 1
ATOM 1115 C C . GLU B 1 17 ? -2.76 -27.281 -6.074 1 98.69 17 GLU B C 1
ATOM 1117 O O . GLU B 1 17 ? -1.652 -27.391 -6.605 1 98.69 17 GLU B O 1
ATOM 1122 N N . LYS B 1 18 ? -3.859 -27.562 -6.637 1 98.75 18 LYS B N 1
ATOM 1123 C CA . LYS B 1 18 ? -3.836 -28.016 -8.023 1 98.75 18 LYS B CA 1
ATOM 1124 C C . LYS B 1 18 ? -3.414 -26.891 -8.961 1 98.75 18 LYS B C 1
ATOM 1126 O O . LYS B 1 18 ? -2.715 -27.109 -9.953 1 98.75 18 LYS B O 1
ATOM 1131 N N . ALA B 1 19 ? -3.91 -25.688 -8.648 1 98.88 19 ALA B N 1
ATOM 1132 C CA . ALA B 1 19 ? -3.475 -24.531 -9.43 1 98.88 19 ALA B CA 1
ATOM 1133 C C . ALA B 1 19 ? -1.954 -24.391 -9.406 1 98.88 19 ALA B C 1
ATOM 1135 O O . ALA B 1 19 ? -1.324 -24.203 -10.445 1 98.88 19 ALA B O 1
ATOM 1136 N N . ILE B 1 20 ? -1.424 -24.562 -8.211 1 98.81 20 ILE B N 1
ATOM 1137 C CA . ILE B 1 20 ? 0.019 -24.469 -8.031 1 98.81 20 ILE B CA 1
ATOM 1138 C C . ILE B 1 20 ? 0.731 -25.469 -8.93 1 98.81 20 ILE B C 1
ATOM 1140 O O . ILE B 1 20 ? 1.676 -25.109 -9.641 1 98.81 20 ILE B O 1
ATOM 1144 N N . ALA B 1 21 ? 0.275 -26.672 -8.945 1 98.81 21 ALA B N 1
ATOM 1145 C CA . ALA B 1 21 ? 0.883 -27.703 -9.773 1 98.81 21 ALA B CA 1
ATOM 1146 C C . ALA B 1 21 ? 0.818 -27.328 -11.25 1 98.81 21 ALA B C 1
ATOM 1148 O O . ALA B 1 21 ? 1.801 -27.484 -11.984 1 98.81 21 ALA B O 1
ATOM 1149 N N . SER B 1 22 ? -0.294 -26.875 -11.648 1 98.75 22 SER B N 1
ATOM 1150 C CA . SER B 1 22 ? -0.489 -26.5 -13.047 1 98.75 22 SER B CA 1
ATOM 1151 C C . SER B 1 22 ? 0.393 -25.312 -13.43 1 98.75 22 SER B C 1
ATOM 1153 O O . SER B 1 22 ? 1.003 -25.297 -14.5 1 98.75 22 SER B O 1
ATOM 1155 N N . TYR B 1 23 ? 0.505 -24.266 -12.57 1 98.75 23 TYR B N 1
ATOM 1156 C CA . TYR B 1 23 ? 1.346 -23.109 -12.859 1 98.75 23 TYR B CA 1
ATOM 1157 C C . TYR B 1 23 ? 2.816 -23.5 -12.922 1 98.75 23 TYR B C 1
ATOM 1159 O O . TYR B 1 23 ? 3.568 -22.984 -13.758 1 98.75 23 TYR B O 1
ATOM 1167 N N . LYS B 1 24 ? 3.205 -24.375 -12.055 1 98.69 24 LYS B N 1
ATOM 1168 C CA . LYS B 1 24 ? 4.59 -24.844 -12.094 1 98.69 24 LYS B CA 1
ATOM 1169 C C . LYS B 1 24 ? 4.902 -25.516 -13.422 1 98.69 24 LYS B C 1
ATOM 1171 O O . LYS B 1 24 ? 5.965 -25.297 -14 1 98.69 24 LYS B O 1
ATOM 1176 N N . ARG B 1 25 ? 3.986 -26.312 -13.875 1 98.5 25 ARG B N 1
ATOM 1177 C CA . ARG B 1 25 ? 4.156 -26.938 -15.18 1 98.5 25 ARG B CA 1
ATOM 1178 C C . ARG B 1 25 ? 4.207 -25.891 -16.281 1 98.5 25 ARG B C 1
ATOM 1180 O O . ARG B 1 25 ? 4.992 -26.016 -17.234 1 98.5 25 ARG B O 1
ATOM 1187 N N . ALA B 1 26 ? 3.352 -24.891 -16.172 1 98.62 26 ALA B N 1
ATOM 1188 C CA . ALA B 1 26 ? 3.34 -23.812 -17.156 1 98.62 26 ALA B CA 1
ATOM 1189 C C . ALA B 1 26 ? 4.695 -23.109 -17.219 1 98.62 26 ALA B C 1
ATOM 1191 O O . ALA B 1 26 ? 5.215 -22.844 -18.297 1 98.62 26 ALA B O 1
ATOM 1192 N N . ILE B 1 27 ? 5.27 -22.844 -16.078 1 98.19 27 ILE B N 1
ATOM 1193 C CA . ILE B 1 27 ? 6.57 -22.188 -16 1 98.19 27 ILE B CA 1
ATOM 1194 C C . ILE B 1 27 ? 7.637 -23.062 -16.656 1 98.19 27 ILE B C 1
ATOM 1196 O O . ILE B 1 27 ? 8.453 -22.578 -17.438 1 98.19 27 ILE B O 1
ATOM 1200 N N . GLU B 1 28 ? 7.559 -24.344 -16.359 1 97.81 28 GLU B N 1
ATOM 1201 C CA . GLU B 1 28 ? 8.516 -25.281 -16.906 1 97.81 28 GLU B CA 1
ATOM 1202 C C . GLU B 1 28 ? 8.422 -25.328 -18.438 1 97.81 28 GLU B C 1
ATOM 1204 O O . GLU B 1 28 ? 9.438 -25.516 -19.125 1 97.81 28 GLU B O 1
ATOM 1209 N N . ASN B 1 29 ? 7.242 -25.094 -18.984 1 97.56 29 ASN B N 1
ATOM 1210 C CA . ASN B 1 29 ? 7.004 -25.172 -20.422 1 97.56 29 ASN B CA 1
ATOM 1211 C C . ASN B 1 29 ? 7.141 -23.812 -21.078 1 97.56 29 ASN B C 1
ATOM 1213 O O . ASN B 1 29 ? 6.91 -23.672 -22.281 1 97.56 29 ASN B O 1
ATOM 1217 N N . GLY B 1 30 ? 7.387 -22.812 -20.281 1 97 30 GLY B N 1
ATOM 1218 C CA . GLY B 1 30 ? 7.547 -21.484 -20.828 1 97 30 GLY B CA 1
ATOM 1219 C C . GLY B 1 30 ? 6.234 -20.828 -21.203 1 97 30 GLY B C 1
ATOM 1220 O O . GLY B 1 30 ? 6.199 -19.922 -22.047 1 97 30 GLY B O 1
ATOM 1221 N N . GLU B 1 31 ? 5.164 -21.281 -20.625 1 96.88 31 GLU B N 1
ATOM 1222 C CA . GLU B 1 31 ? 3.834 -20.75 -20.906 1 96.88 31 GLU B CA 1
ATOM 1223 C C . GLU B 1 31 ? 3.514 -19.562 -20 1 96.88 31 GLU B C 1
ATOM 1225 O O . GLU B 1 31 ? 3.316 -19.734 -18.797 1 96.88 31 GLU B O 1
ATOM 1230 N N . SER B 1 32 ? 3.371 -18.25 -20.547 1 97.38 32 SER B N 1
ATOM 1231 C CA . SER B 1 32 ? 2.977 -17.109 -19.75 1 97.38 32 SER B CA 1
ATOM 1232 C C . SER B 1 32 ? 3.777 -17.031 -18.453 1 97.38 32 SER B C 1
ATOM 1234 O O . SER B 1 32 ? 3.205 -16.875 -17.375 1 97.38 32 SER B O 1
ATOM 1236 N N . THR B 1 33 ? 5.047 -17.156 -18.578 1 97.81 33 THR B N 1
ATOM 1237 C CA . THR B 1 33 ? 5.941 -17.375 -17.453 1 97.81 33 THR B CA 1
ATOM 1238 C C . THR B 1 33 ? 5.781 -16.281 -16.406 1 97.81 33 THR B C 1
ATOM 1240 O O . THR B 1 33 ? 5.719 -16.562 -15.203 1 97.81 33 THR B O 1
ATOM 1243 N N . THR B 1 34 ? 5.676 -15.008 -16.828 1 98.25 34 THR B N 1
ATOM 1244 C CA . THR B 1 34 ? 5.527 -13.898 -15.883 1 98.25 34 THR B CA 1
ATOM 1245 C C . THR B 1 34 ? 4.219 -14.023 -15.109 1 98.25 34 THR B C 1
ATOM 1247 O O . THR B 1 34 ? 4.215 -14.016 -13.875 1 98.25 34 THR B O 1
ATOM 1250 N N . CYS B 1 35 ? 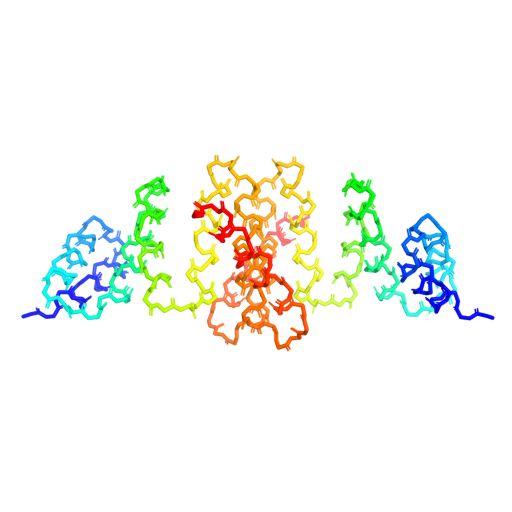3.176 -14.266 -15.805 1 98.12 35 CYS B N 1
ATOM 1251 C CA . CYS B 1 35 ? 1.858 -14.367 -15.188 1 98.12 35 CYS B CA 1
ATOM 1252 C C . CYS B 1 35 ? 1.761 -15.625 -14.328 1 98.12 35 CY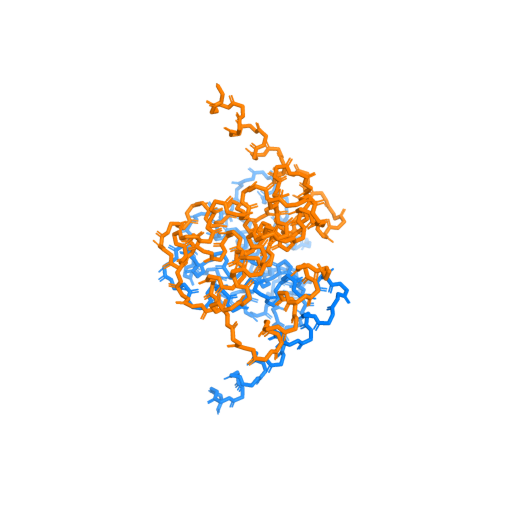S B C 1
ATOM 1254 O O . CYS B 1 35 ? 1.145 -15.602 -13.258 1 98.12 35 CYS B O 1
ATOM 1256 N N . ALA B 1 36 ? 2.316 -16.672 -14.812 1 98.62 36 ALA B N 1
ATOM 1257 C CA . ALA B 1 36 ? 2.283 -17.922 -14.055 1 98.62 36 ALA B CA 1
ATOM 1258 C C . ALA B 1 36 ? 3.008 -17.766 -12.719 1 98.62 36 ALA B C 1
ATOM 1260 O O . ALA B 1 36 ? 2.529 -18.25 -11.688 1 98.62 36 ALA B O 1
ATOM 1261 N N . ASN B 1 37 ? 4.195 -17.125 -12.734 1 98.75 37 ASN B N 1
ATOM 1262 C CA . ASN B 1 37 ? 4.895 -16.859 -11.477 1 98.75 37 ASN B CA 1
ATOM 1263 C C . ASN B 1 37 ? 4.051 -16.016 -10.531 1 98.75 37 ASN B C 1
ATOM 1265 O O . ASN B 1 37 ? 3.932 -16.344 -9.344 1 98.75 37 ASN B O 1
ATOM 1269 N N . TYR B 1 38 ? 3.477 -15.039 -11.07 1 98.62 38 TYR B N 1
ATOM 1270 C CA . TYR B 1 38 ? 2.641 -14.172 -10.242 1 98.62 38 TYR B CA 1
ATOM 1271 C C . TYR B 1 38 ? 1.475 -14.945 -9.648 1 98.62 38 TYR B C 1
ATOM 1273 O O . TYR B 1 38 ? 1.256 -14.914 -8.43 1 98.62 38 TYR B O 1
ATOM 1281 N N . ASN B 1 39 ? 0.774 -15.641 -10.469 1 98.69 39 ASN B N 1
ATOM 1282 C CA . ASN B 1 39 ? -0.409 -16.359 -10.008 1 98.69 39 ASN B CA 1
ATOM 1283 C C . ASN B 1 39 ? -0.044 -17.484 -9.031 1 98.69 39 ASN B C 1
ATOM 1285 O O . ASN B 1 39 ? -0.805 -17.781 -8.109 1 98.69 39 ASN B O 1
ATOM 1289 N N . LEU B 1 40 ? 1.044 -18.078 -9.281 1 98.69 40 LEU B N 1
ATOM 1290 C CA . LEU B 1 40 ? 1.553 -19.062 -8.336 1 98.69 40 LEU B CA 1
ATOM 1291 C C . LEU B 1 40 ? 1.768 -18.438 -6.965 1 98.69 40 LEU B C 1
ATOM 1293 O O . LEU B 1 40 ? 1.38 -19.016 -5.945 1 98.69 40 LEU B O 1
ATOM 1297 N N . GLY B 1 41 ? 2.434 -17.266 -6.926 1 98.75 41 GLY B N 1
ATOM 1298 C CA . GLY B 1 41 ? 2.578 -16.531 -5.68 1 98.75 41 GLY B CA 1
ATOM 1299 C C . GLY B 1 41 ? 1.252 -16.234 -5.004 1 98.75 41 GLY B C 1
ATOM 1300 O O . GLY B 1 41 ? 1.117 -16.406 -3.791 1 98.75 41 GLY B O 1
ATOM 1301 N N . VAL B 1 42 ? 0.3 -15.875 -5.762 1 98.56 42 VAL B N 1
ATOM 1302 C CA . VAL B 1 42 ? -1.023 -15.547 -5.242 1 98.56 42 VAL B CA 1
ATOM 1303 C C . VAL B 1 42 ? -1.654 -16.781 -4.613 1 98.56 42 VAL B C 1
ATOM 1305 O O . VAL B 1 42 ? -2.299 -16.703 -3.566 1 98.56 42 VAL B O 1
ATOM 1308 N N . CYS B 1 43 ? -1.497 -17.922 -5.207 1 98.81 43 CYS B N 1
ATOM 1309 C CA . CYS B 1 43 ? -2.006 -19.156 -4.629 1 98.81 43 CYS B CA 1
ATOM 1310 C C . CYS B 1 43 ? -1.407 -19.391 -3.248 1 98.81 43 CYS B C 1
ATOM 1312 O O . CYS B 1 43 ? -2.119 -19.766 -2.314 1 98.81 43 CYS B O 1
ATOM 1314 N N . TYR B 1 44 ? -0.135 -19.156 -3.088 1 98.75 44 TYR B N 1
ATOM 1315 C CA . TYR B 1 44 ? 0.516 -19.359 -1.796 1 98.75 44 TYR B CA 1
ATOM 1316 C C . TYR B 1 44 ? -0.014 -18.359 -0.767 1 98.75 44 TYR B C 1
ATOM 1318 O O . TYR B 1 44 ? -0.13 -18.688 0.417 1 98.75 44 TYR B O 1
ATOM 1326 N N . ILE B 1 45 ? -0.273 -17.125 -1.206 1 98.06 45 ILE B N 1
ATOM 1327 C CA . ILE B 1 45 ? -0.896 -16.172 -0.304 1 98.06 45 ILE B CA 1
ATOM 1328 C C . ILE B 1 45 ? -2.232 -16.719 0.192 1 98.06 45 ILE B C 1
ATOM 1330 O O . ILE B 1 45 ? -2.531 -16.656 1.387 1 98.06 45 ILE B O 1
ATOM 1334 N N . LYS B 1 46 ? -3.029 -17.234 -0.749 1 97.88 46 LYS B N 1
ATOM 1335 C CA . LYS B 1 46 ? -4.336 -17.781 -0.391 1 97.88 46 LYS B CA 1
ATOM 1336 C C . LYS B 1 46 ? -4.199 -18.922 0.611 1 97.88 46 LYS B C 1
ATOM 1338 O O . LYS B 1 46 ? -5.074 -19.125 1.454 1 97.88 46 LYS B O 1
ATOM 1343 N N . LEU B 1 47 ? -3.158 -19.594 0.614 1 98.38 47 LEU B N 1
ATOM 1344 C CA . LEU B 1 47 ? -2.879 -20.688 1.531 1 98.38 47 LEU B CA 1
ATOM 1345 C C . LEU B 1 47 ? -2.141 -20.188 2.77 1 98.38 47 LEU B C 1
ATOM 1347 O O . LEU B 1 47 ? -1.743 -20.984 3.623 1 98.38 47 LEU B O 1
ATOM 1351 N N . LYS B 1 48 ? -1.845 -18.906 2.781 1 98.06 48 LYS B N 1
ATOM 1352 C CA . LYS B 1 48 ? -1.156 -18.234 3.881 1 98.06 48 LYS B CA 1
ATOM 1353 C C . LYS B 1 48 ? 0.285 -18.719 4.004 1 98.06 48 LYS B C 1
ATOM 1355 O O . LYS B 1 48 ? 0.827 -18.797 5.109 1 98.06 48 LYS B O 1
ATOM 1360 N N . GLU B 1 49 ? 0.857 -19.141 2.93 1 98.62 49 GLU B N 1
ATOM 1361 C CA . GLU B 1 49 ? 2.258 -19.547 2.836 1 98.62 49 GLU B CA 1
ATOM 1362 C C . GLU B 1 49 ? 3.113 -18.438 2.236 1 98.62 49 GLU B C 1
ATOM 1364 O O . GLU B 1 49 ? 3.623 -18.562 1.123 1 98.62 49 GLU B O 1
ATOM 1369 N N . TYR B 1 50 ? 3.404 -17.469 2.969 1 98.44 50 TYR B N 1
ATOM 1370 C CA . TYR B 1 50 ? 4.004 -16.219 2.494 1 98.44 50 TYR B CA 1
ATOM 1371 C C . TYR B 1 50 ? 5.469 -16.422 2.127 1 98.44 50 TYR B C 1
ATOM 1373 O O . TYR B 1 50 ? 5.949 -15.883 1.132 1 98.44 50 TYR B O 1
ATOM 1381 N N . ASP B 1 51 ? 6.156 -17.25 2.867 1 98.69 51 ASP B N 1
ATOM 1382 C CA . ASP B 1 51 ? 7.559 -17.516 2.566 1 98.69 51 ASP B CA 1
ATOM 1383 C C . ASP B 1 51 ? 7.707 -18.188 1.205 1 98.69 51 ASP B C 1
ATOM 1385 O O . ASP B 1 51 ? 8.672 -17.938 0.481 1 98.69 51 ASP B O 1
ATOM 1389 N N . ARG B 1 52 ? 6.77 -18.969 0.882 1 98.75 52 ARG B N 1
ATOM 1390 C CA . ARG B 1 52 ? 6.816 -19.688 -0.386 1 98.75 52 ARG B CA 1
ATOM 1391 C C . ARG B 1 52 ? 6.371 -18.797 -1.54 1 98.75 52 ARG B C 1
ATOM 1393 O O . ARG B 1 52 ? 6.746 -19.031 -2.691 1 98.75 52 ARG B O 1
ATOM 1400 N N . ALA B 1 53 ? 5.637 -17.812 -1.249 1 98.88 53 ALA B N 1
ATOM 1401 C CA . ALA B 1 53 ? 5.109 -16.906 -2.266 1 98.88 53 ALA B CA 1
ATOM 1402 C C . ALA B 1 53 ? 6.191 -15.945 -2.752 1 98.88 53 ALA B C 1
ATOM 1404 O O . ALA B 1 53 ? 6.277 -15.648 -3.947 1 98.88 53 ALA B O 1
ATOM 1405 N N . ILE B 1 54 ? 7.027 -15.484 -1.848 1 98.81 54 ILE B N 1
ATOM 1406 C CA . ILE B 1 54 ? 7.934 -14.352 -2.023 1 98.81 54 ILE B CA 1
ATOM 1407 C C . ILE B 1 54 ? 8.844 -14.609 -3.223 1 98.81 54 ILE B C 1
ATOM 1409 O O . ILE B 1 54 ? 8.977 -13.75 -4.102 1 98.81 54 ILE B O 1
ATOM 1413 N N . PRO B 1 55 ? 9.453 -15.828 -3.424 1 98.81 55 PRO B N 1
ATOM 1414 C CA . PRO B 1 55 ? 10.352 -16.016 -4.562 1 98.81 55 PRO B CA 1
ATOM 1415 C C . PRO B 1 55 ? 9.641 -15.883 -5.906 1 98.81 55 PRO B C 1
ATOM 1417 O O . PRO B 1 55 ? 10.242 -15.43 -6.887 1 98.81 55 PRO B O 1
ATOM 1420 N N . PHE B 1 56 ? 8.398 -16.203 -5.973 1 98.81 56 PHE B N 1
ATOM 1421 C CA . PHE B 1 56 ? 7.68 -16.172 -7.238 1 98.81 56 PHE B CA 1
ATOM 1422 C C . PHE B 1 56 ? 7.289 -14.75 -7.617 1 98.81 56 PHE B C 1
ATOM 1424 O O . PHE B 1 56 ? 7.293 -14.398 -8.797 1 98.81 56 PHE B O 1
ATOM 1431 N N . PHE B 1 57 ? 6.969 -13.922 -6.629 1 98.69 57 PHE B N 1
ATOM 1432 C CA . PHE B 1 57 ? 6.746 -12.508 -6.914 1 98.69 57 PHE B CA 1
ATOM 1433 C C . PHE B 1 57 ? 8.031 -11.836 -7.379 1 98.69 57 PHE B C 1
ATOM 1435 O O . PHE B 1 57 ? 8.023 -11.039 -8.32 1 98.69 57 PHE B O 1
ATOM 1442 N N . LYS B 1 58 ? 9.078 -12.164 -6.73 1 98.75 58 LYS B N 1
ATOM 1443 C CA . LYS B 1 58 ? 10.359 -11.602 -7.129 1 98.75 58 LYS B CA 1
ATOM 1444 C C . LYS B 1 58 ? 10.719 -11.992 -8.562 1 98.75 58 LYS B C 1
ATOM 1446 O O . LYS B 1 58 ? 11.242 -11.18 -9.32 1 98.75 58 LYS B O 1
ATOM 1451 N N . LYS B 1 59 ? 10.445 -13.227 -8.906 1 98.62 59 LYS B N 1
ATOM 1452 C CA . LYS B 1 59 ? 10.688 -13.672 -10.273 1 98.62 59 LYS B CA 1
ATOM 1453 C C . LYS B 1 59 ? 9.82 -12.906 -11.266 1 98.62 59 LYS B C 1
ATOM 1455 O O . LYS B 1 59 ? 10.305 -12.445 -12.305 1 98.62 59 LYS B O 1
ATOM 1460 N N . ALA B 1 60 ? 8.539 -12.773 -10.992 1 98.31 60 ALA B N 1
ATOM 1461 C CA . ALA B 1 60 ? 7.652 -12.008 -11.852 1 98.31 60 ALA B CA 1
ATOM 1462 C C . ALA B 1 60 ? 8.156 -10.578 -12.031 1 98.31 60 ALA B C 1
ATOM 1464 O O . ALA B 1 60 ? 8.188 -10.055 -13.148 1 98.31 60 ALA B O 1
ATOM 1465 N N . ILE B 1 61 ? 8.633 -9.969 -10.906 1 97.44 61 ILE B N 1
ATOM 1466 C CA . ILE B 1 61 ? 9.125 -8.594 -10.898 1 97.44 61 ILE B CA 1
ATOM 1467 C C . ILE B 1 61 ? 10.383 -8.492 -11.75 1 97.44 61 ILE B C 1
ATOM 1469 O O . ILE B 1 61 ? 10.594 -7.484 -12.438 1 97.44 61 ILE B O 1
ATOM 1473 N N . SER B 1 62 ? 11.18 -9.523 -11.641 1 97.88 62 SER B N 1
ATOM 1474 C CA . SER B 1 62 ? 12.414 -9.516 -12.422 1 97.88 62 SER B CA 1
ATOM 1475 C C . SER B 1 62 ? 12.117 -9.516 -13.922 1 97.88 62 SER B C 1
ATOM 1477 O O . SER B 1 62 ? 12.953 -9.094 -14.719 1 97.88 62 SER B O 1
ATOM 1479 N N . MET B 1 63 ? 10.953 -9.992 -14.297 1 97.25 63 MET B N 1
ATOM 1480 C CA . MET B 1 63 ? 10.578 -10.094 -15.703 1 97.25 63 MET B CA 1
ATOM 1481 C C . MET B 1 63 ? 9.773 -8.875 -16.141 1 97.25 63 MET B C 1
ATOM 1483 O O . MET B 1 63 ? 9.922 -8.406 -17.281 1 97.25 63 MET B O 1
ATOM 1487 N N . GLN B 1 64 ? 8.922 -8.391 -15.289 1 96.31 64 GLN B N 1
ATOM 1488 C CA . GLN B 1 64 ? 8.07 -7.238 -15.57 1 96.31 64 GLN B CA 1
ATOM 1489 C C . GLN B 1 64 ? 7.734 -6.484 -14.289 1 96.31 64 GLN B C 1
ATOM 1491 O O . GLN B 1 64 ? 7.426 -7.098 -13.258 1 96.31 64 GLN B O 1
ATOM 1496 N N . LYS B 1 65 ? 7.781 -5.207 -14.375 1 92.88 65 LYS B N 1
ATOM 1497 C CA . LYS B 1 65 ? 7.422 -4.375 -13.227 1 92.88 65 LYS B CA 1
ATOM 1498 C C . LYS B 1 65 ? 5.961 -3.941 -13.305 1 92.88 65 LYS B C 1
ATOM 1500 O O . LYS B 1 65 ? 5.586 -3.145 -14.164 1 92.88 65 LYS B O 1
ATOM 1505 N N . GLU B 1 66 ? 5.188 -4.555 -12.43 1 91.75 66 GLU B N 1
ATOM 1506 C CA . GLU B 1 66 ? 3.779 -4.195 -12.312 1 91.75 66 GLU B CA 1
ATOM 1507 C C . GLU B 1 66 ? 3.41 -3.85 -10.875 1 91.75 66 GLU B C 1
ATOM 1509 O O . GLU B 1 66 ? 3.891 -4.488 -9.938 1 91.75 66 GLU B O 1
ATOM 1514 N N . SER B 1 67 ? 2.547 -2.93 -10.719 1 92.12 67 SER B N 1
ATOM 1515 C CA . SER B 1 67 ? 2.119 -2.475 -9.398 1 92.12 67 SER B CA 1
ATOM 1516 C C . SER B 1 67 ? 1.642 -3.639 -8.539 1 92.12 67 SER B C 1
ATOM 1518 O O . SER B 1 67 ? 2.078 -3.795 -7.395 1 92.12 67 SER B O 1
ATOM 1520 N N . LYS B 1 68 ? 0.826 -4.508 -9.094 1 93.5 68 LYS B N 1
ATOM 1521 C CA . LYS B 1 68 ? 0.217 -5.598 -8.336 1 93.5 68 LYS B CA 1
ATOM 1522 C C . LYS B 1 68 ? 1.272 -6.586 -7.844 1 93.5 68 LYS B C 1
ATOM 1524 O O . LYS B 1 68 ? 1.116 -7.195 -6.785 1 93.5 68 LYS B O 1
ATOM 1529 N N . TYR B 1 69 ? 2.389 -6.723 -8.555 1 96.56 69 TYR B N 1
ATOM 1530 C CA . TYR B 1 69 ? 3.439 -7.641 -8.133 1 96.56 69 TYR B CA 1
ATOM 1531 C C . TYR B 1 69 ? 4.117 -7.145 -6.859 1 96.56 69 TYR B C 1
ATOM 1533 O O . TYR B 1 69 ? 4.285 -7.902 -5.902 1 96.56 69 TYR B O 1
ATOM 1541 N N . PHE B 1 70 ? 4.402 -5.875 -6.883 1 95.56 70 PHE B N 1
ATOM 1542 C CA . PHE B 1 70 ? 5.031 -5.262 -5.719 1 95.56 70 PHE B CA 1
ATOM 1543 C C . PHE B 1 70 ? 4.066 -5.242 -4.535 1 95.56 70 PHE B C 1
ATOM 1545 O O . PHE B 1 70 ? 4.477 -5.453 -3.393 1 95.56 70 PHE B O 1
ATOM 1552 N N . PHE B 1 71 ? 2.852 -4.992 -4.812 1 94.62 71 PHE B N 1
ATOM 1553 C CA . PHE B 1 71 ? 1.856 -4.93 -3.748 1 94.62 71 PHE B CA 1
ATOM 1554 C C . PHE B 1 71 ? 1.752 -6.266 -3.025 1 94.62 71 PHE B C 1
ATOM 1556 O O . PHE B 1 71 ? 1.791 -6.316 -1.794 1 94.62 71 PHE B O 1
ATOM 1563 N N . ASN B 1 72 ? 1.605 -7.336 -3.766 1 97.31 72 ASN B N 1
ATOM 1564 C CA . ASN B 1 72 ? 1.461 -8.648 -3.148 1 97.31 72 ASN B CA 1
ATOM 1565 C C . ASN B 1 72 ? 2.758 -9.102 -2.484 1 97.31 72 ASN B C 1
ATOM 1567 O O . ASN B 1 72 ? 2.73 -9.789 -1.462 1 97.31 72 ASN B O 1
ATOM 1571 N N . LEU B 1 73 ? 3.906 -8.68 -3.043 1 98.31 73 LEU B N 1
ATOM 1572 C CA . LEU B 1 73 ? 5.172 -8.914 -2.354 1 98.31 73 LEU B CA 1
ATOM 1573 C C . LEU B 1 73 ? 5.199 -8.188 -1.011 1 98.31 73 LEU B C 1
ATOM 1575 O O . LEU B 1 73 ? 5.574 -8.773 0.007 1 98.31 73 LEU B O 1
ATOM 1579 N N . ALA B 1 74 ? 4.754 -6.953 -1.065 1 97.81 74 ALA B N 1
ATOM 1580 C CA . ALA B 1 74 ? 4.664 -6.168 0.163 1 97.81 74 ALA B CA 1
ATOM 1581 C C . ALA B 1 74 ? 3.715 -6.824 1.163 1 97.81 74 ALA B C 1
ATOM 1583 O O . ALA B 1 74 ? 4.004 -6.875 2.361 1 97.81 74 ALA B O 1
ATOM 1584 N N . TYR B 1 75 ? 2.619 -7.344 0.664 1 96.62 75 TYR B N 1
ATOM 1585 C CA . TYR B 1 75 ? 1.644 -8.039 1.491 1 96.62 75 TYR B CA 1
ATOM 1586 C C . TYR B 1 75 ? 2.285 -9.219 2.213 1 96.62 75 TYR B C 1
ATOM 1588 O O . TYR B 1 75 ? 2.094 -9.398 3.418 1 96.62 75 TYR B O 1
ATOM 1596 N N . CYS B 1 76 ? 3.033 -9.922 1.597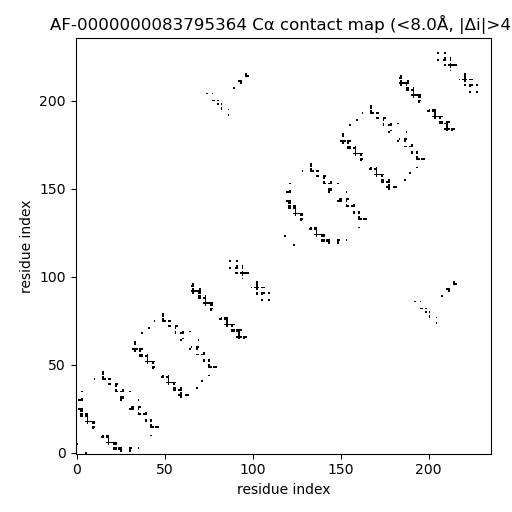 1 98.25 76 CYS B N 1
ATOM 1597 C CA . CYS B 1 76 ? 3.715 -11.062 2.203 1 98.25 76 CYS B CA 1
ATOM 1598 C C . CYS B 1 76 ? 4.656 -10.609 3.311 1 98.25 76 CYS B C 1
ATOM 1600 O O . CYS B 1 76 ? 4.637 -11.156 4.414 1 98.25 76 CYS B O 1
ATOM 1602 N N . TYR B 1 77 ? 5.441 -9.609 3.025 1 98.06 77 TYR B N 1
ATOM 1603 C CA . TYR B 1 77 ? 6.371 -9.102 4.027 1 98.06 77 TYR B CA 1
ATOM 1604 C C . TYR B 1 77 ? 5.629 -8.57 5.246 1 98.06 77 TYR B C 1
ATOM 1606 O O . TYR B 1 77 ? 6.078 -8.742 6.379 1 98.06 77 TYR B O 1
ATOM 1614 N N . ALA B 1 78 ? 4.531 -7.906 5.012 1 96.44 78 ALA B N 1
ATOM 1615 C CA . ALA B 1 78 ? 3.727 -7.398 6.121 1 96.44 78 ALA B CA 1
ATOM 1616 C C . ALA B 1 78 ? 3.23 -8.539 7.004 1 96.44 78 ALA B C 1
ATOM 1618 O O . ALA B 1 78 ? 3.322 -8.461 8.234 1 96.44 78 ALA B O 1
ATOM 1619 N N . MET B 1 79 ? 2.773 -9.578 6.375 1 96.5 79 MET B N 1
ATOM 1620 C CA . MET B 1 79 ? 2.246 -10.727 7.109 1 96.5 79 MET B CA 1
ATOM 1621 C C . MET B 1 79 ? 3.355 -11.438 7.871 1 96.5 79 MET B C 1
ATOM 1623 O O . MET B 1 79 ? 3.1 -12.086 8.891 1 96.5 79 MET B O 1
ATOM 1627 N N . LYS B 1 80 ? 4.504 -11.242 7.453 1 97.44 80 LYS B N 1
ATOM 1628 C CA . LYS B 1 80 ? 5.668 -11.812 8.125 1 97.44 80 LYS B CA 1
ATOM 1629 C C . LYS B 1 80 ? 6.266 -10.828 9.125 1 97.44 80 LYS B C 1
ATOM 1631 O O . LYS B 1 80 ? 7.32 -11.094 9.711 1 97.44 80 LYS B O 1
ATOM 1636 N N . ASN B 1 81 ? 5.695 -9.719 9.219 1 96.19 81 ASN B N 1
ATOM 1637 C CA . ASN B 1 81 ? 6.109 -8.656 10.133 1 96.19 81 ASN B CA 1
ATOM 1638 C C . ASN B 1 81 ? 7.473 -8.094 9.75 1 96.19 81 ASN B C 1
ATOM 1640 O O . ASN B 1 81 ? 8.25 -7.688 10.617 1 96.19 81 ASN B O 1
ATOM 1644 N N . GLU B 1 82 ? 7.805 -8.211 8.539 1 97 82 GLU B N 1
ATOM 1645 C CA . GLU B 1 82 ? 8.938 -7.504 7.953 1 97 82 GLU B CA 1
ATOM 1646 C C . GLU B 1 82 ? 8.523 -6.141 7.41 1 97 82 GLU B C 1
ATOM 1648 O O . GLU B 1 82 ? 8.516 -5.926 6.195 1 97 82 GLU B O 1
ATOM 1653 N N . ILE B 1 83 ? 8.344 -5.254 8.25 1 95.19 83 ILE B N 1
ATOM 1654 C CA . ILE B 1 83 ? 7.613 -4.016 7.988 1 95.19 83 ILE B CA 1
ATOM 1655 C C . ILE B 1 83 ? 8.422 -3.123 7.055 1 95.19 83 ILE B C 1
ATOM 1657 O O . ILE B 1 83 ? 7.879 -2.533 6.121 1 95.19 83 ILE B O 1
ATOM 1661 N N . LYS B 1 84 ? 9.664 -2.971 7.223 1 94.75 84 LYS B N 1
ATOM 1662 C CA . LYS B 1 84 ? 10.492 -2.121 6.375 1 94.75 84 LYS B CA 1
ATOM 1663 C C . LYS B 1 84 ? 10.43 -2.572 4.918 1 94.75 84 LYS B C 1
ATOM 1665 O O . LYS B 1 84 ? 10.219 -1.758 4.02 1 94.75 84 LYS B O 1
ATOM 1670 N N . LYS B 1 85 ? 10.578 -3.873 4.699 1 96.56 85 LYS B N 1
ATOM 1671 C CA . LYS B 1 85 ? 10.492 -4.422 3.348 1 96.56 85 LYS B CA 1
ATOM 1672 C C . LYS B 1 85 ? 9.102 -4.227 2.766 1 96.56 85 LYS B C 1
ATOM 1674 O O . LYS B 1 85 ? 8.953 -3.91 1.582 1 96.56 85 LYS B O 1
ATOM 1679 N N . ALA B 1 86 ? 8.109 -4.434 3.623 1 96.94 86 ALA B N 1
ATOM 1680 C CA . ALA B 1 86 ? 6.73 -4.242 3.18 1 96.94 86 ALA B CA 1
ATOM 1681 C C . ALA B 1 86 ? 6.496 -2.812 2.707 1 96.94 86 ALA B C 1
ATOM 1683 O O . ALA B 1 86 ? 5.984 -2.592 1.606 1 96.94 86 ALA B O 1
ATOM 1684 N N . LEU B 1 87 ? 6.961 -1.85 3.492 1 93.5 87 LEU B N 1
ATOM 1685 C CA . LEU B 1 87 ? 6.715 -0.443 3.197 1 93.5 87 LEU B CA 1
ATOM 1686 C C . LEU B 1 87 ? 7.449 -0.016 1.931 1 93.5 87 LEU B C 1
ATOM 1688 O O . LEU B 1 87 ? 6.918 0.759 1.131 1 93.5 87 LEU B O 1
ATOM 1692 N N . ILE B 1 88 ? 8.578 -0.548 1.713 1 94.19 88 ILE B N 1
ATOM 1693 C CA . ILE B 1 88 ? 9.344 -0.256 0.504 1 94.19 88 ILE B CA 1
ATOM 1694 C C . ILE B 1 88 ? 8.562 -0.727 -0.723 1 94.19 88 ILE B C 1
ATOM 1696 O O . ILE B 1 88 ? 8.367 0.037 -1.67 1 94.19 88 ILE B O 1
ATOM 1700 N N . ASN B 1 89 ? 8.094 -1.906 -0.683 1 94.81 89 ASN B N 1
ATOM 1701 C CA . ASN B 1 89 ? 7.422 -2.477 -1.844 1 94.81 89 ASN B CA 1
ATOM 1702 C C . ASN B 1 89 ? 6.02 -1.896 -2.021 1 94.81 89 ASN B C 1
ATOM 1704 O O . ASN B 1 89 ? 5.547 -1.739 -3.148 1 94.81 89 ASN B O 1
ATOM 1708 N N . PHE B 1 90 ? 5.328 -1.521 -0.921 1 92.69 90 PHE B N 1
ATOM 1709 C CA . PHE B 1 90 ? 4.07 -0.795 -1.05 1 92.69 90 PHE B CA 1
ATOM 1710 C C . PHE B 1 90 ? 4.289 0.557 -1.718 1 92.69 90 PHE B C 1
ATOM 1712 O O . PHE B 1 90 ? 3.498 0.97 -2.568 1 92.69 90 PHE B O 1
ATOM 1719 N N . ASN B 1 91 ? 5.277 1.215 -1.304 1 90.56 91 ASN B N 1
ATOM 1720 C CA . ASN B 1 91 ? 5.59 2.512 -1.897 1 90.56 91 ASN B CA 1
ATOM 1721 C C . ASN B 1 91 ? 5.855 2.393 -3.395 1 90.56 91 ASN B C 1
ATOM 1723 O O . ASN B 1 91 ? 5.371 3.209 -4.184 1 90.56 91 ASN B O 1
ATOM 1727 N N . ILE B 1 92 ? 6.574 1.374 -3.789 1 92.25 92 ILE B N 1
ATOM 1728 C CA . ILE B 1 92 ? 6.852 1.152 -5.203 1 92.25 92 ILE B CA 1
ATOM 1729 C C . ILE B 1 92 ? 5.547 0.868 -5.945 1 92.25 92 ILE B C 1
ATOM 1731 O O . ILE B 1 92 ? 5.289 1.451 -7 1 92.25 92 ILE B O 1
ATOM 1735 N N . ALA B 1 93 ? 4.695 0.009 -5.41 1 91.75 93 ALA B N 1
ATOM 1736 C CA . ALA B 1 93 ? 3.416 -0.333 -6.023 1 91.75 93 ALA B CA 1
ATOM 1737 C C . ALA B 1 93 ? 2.553 0.909 -6.223 1 91.75 93 ALA B C 1
ATOM 1739 O O . ALA B 1 93 ? 1.978 1.109 -7.293 1 91.75 93 ALA B O 1
ATOM 1740 N N . TRP B 1 94 ? 2.514 1.714 -5.203 1 85.88 94 TRP B N 1
ATOM 1741 C CA . TRP B 1 94 ? 1.7 2.926 -5.211 1 85.88 94 TRP B CA 1
ATOM 1742 C C . TRP B 1 94 ? 2.236 3.934 -6.223 1 85.88 94 TRP B C 1
ATOM 1744 O O . TRP B 1 94 ? 1.463 4.578 -6.934 1 85.88 94 TRP B O 1
ATOM 1754 N N . SER B 1 95 ? 3.508 4.016 -6.348 1 83.81 95 SER B N 1
ATOM 1755 C CA . SER B 1 95 ? 4.156 4.977 -7.234 1 83.81 95 SER B CA 1
ATOM 1756 C C . SER B 1 95 ? 3.98 4.582 -8.695 1 83.81 95 SER B C 1
ATOM 1758 O O . SER B 1 95 ? 3.891 5.449 -9.57 1 83.81 95 SER B O 1
ATOM 1760 N N . LEU B 1 96 ? 3.969 3.363 -8.992 1 84.38 96 LEU B N 1
ATOM 1761 C CA . LEU B 1 96 ? 3.824 2.863 -10.352 1 84.38 96 LEU B CA 1
ATOM 1762 C C . LEU B 1 96 ? 2.447 3.205 -10.914 1 84.38 96 LEU B C 1
ATOM 1764 O O . LEU B 1 96 ? 2.293 3.385 -12.125 1 84.38 96 LEU B O 1
ATOM 1768 N N . ASP B 1 97 ? 1.468 3.34 -10.195 1 73.38 97 ASP B N 1
ATOM 1769 C CA . ASP B 1 97 ? 0.117 3.623 -10.672 1 73.38 97 ASP B CA 1
ATOM 1770 C C . ASP B 1 97 ? -0.225 5.102 -10.508 1 73.38 97 ASP B C 1
ATOM 1772 O O . ASP B 1 97 ? -1.21 5.582 -11.07 1 73.38 97 ASP B O 1
ATOM 1776 N N . ASN B 1 98 ? 0.371 5.77 -9.633 1 66.81 98 ASN B N 1
ATOM 1777 C CA . ASN B 1 98 ? 0.053 7.18 -9.43 1 66.81 98 ASN B CA 1
ATOM 1778 C C . ASN B 1 98 ? 0.961 8.078 -10.258 1 66.81 98 ASN B C 1
ATOM 1780 O O . ASN B 1 98 ? 2.145 7.785 -10.438 1 66.81 98 ASN B O 1
ATOM 1784 N N . THR B 1 99 ? 0.443 8.523 -11.344 1 54.91 99 THR B N 1
ATOM 1785 C CA . THR B 1 99 ? 1.083 9.398 -12.328 1 54.91 99 THR B CA 1
ATOM 1786 C C . THR B 1 99 ? 2.004 10.398 -11.641 1 54.91 99 THR B C 1
ATOM 1788 O O . THR B 1 99 ? 2.844 11.023 -12.289 1 54.91 99 THR B O 1
ATOM 1791 N N . ASP B 1 100 ? 1.873 10.719 -10.453 1 49.53 100 ASP B N 1
ATOM 1792 C CA . ASP B 1 100 ? 2.564 11.914 -9.977 1 49.53 100 ASP B CA 1
ATOM 1793 C C . ASP B 1 100 ? 4.012 11.594 -9.602 1 49.53 100 ASP B C 1
ATOM 1795 O O . ASP B 1 100 ? 4.422 10.438 -9.617 1 49.53 100 ASP B O 1
ATOM 1799 N N . GLU B 1 101 ? 4.887 12.602 -9.164 1 47.75 101 GLU B N 1
ATOM 1800 C CA . GLU B 1 101 ? 6.266 12.75 -8.711 1 47.75 101 GLU B CA 1
ATOM 1801 C C . GLU B 1 101 ? 6.629 11.68 -7.684 1 47.75 101 GLU B C 1
ATOM 1803 O O . GLU B 1 101 ? 7.789 11.273 -7.582 1 47.75 101 GLU B O 1
ATOM 1808 N N . ASP B 1 102 ? 5.812 11.234 -7.016 1 45.28 102 ASP B N 1
ATOM 1809 C CA . ASP B 1 102 ? 6.066 10.281 -5.941 1 45.28 102 ASP B CA 1
ATOM 1810 C C . ASP B 1 102 ? 6.5 8.93 -6.504 1 45.28 102 ASP B C 1
ATOM 1812 O O . ASP B 1 102 ? 7.316 8.234 -5.898 1 45.28 102 ASP B O 1
ATOM 1816 N N . CYS B 1 103 ? 6.059 8.469 -7.629 1 45.47 103 CYS B N 1
ATOM 1817 C CA . CYS B 1 103 ? 6.566 7.289 -8.312 1 45.47 103 CYS B CA 1
ATOM 1818 C C . CYS B 1 103 ? 8.078 7.371 -8.5 1 45.47 103 CYS B C 1
ATOM 1820 O O . CYS B 1 103 ? 8.781 6.379 -8.328 1 45.47 103 CYS B O 1
ATOM 1822 N N . LYS B 1 104 ? 8.5 8.57 -8.758 1 48 104 LYS B N 1
ATOM 1823 C CA . LYS B 1 104 ? 9.914 8.742 -9.055 1 48 104 LYS B CA 1
ATOM 1824 C C . LYS B 1 104 ? 10.773 8.469 -7.824 1 48 104 LYS B C 1
ATOM 1826 O O . LYS B 1 104 ? 11.812 7.809 -7.914 1 48 104 LYS B O 1
ATOM 1831 N N . LYS B 1 105 ? 10.344 8.875 -6.684 1 45.44 105 LYS B N 1
ATOM 1832 C CA . LYS B 1 105 ? 11.156 8.727 -5.48 1 45.44 105 LYS B CA 1
ATOM 1833 C C . LYS B 1 105 ? 11.227 7.27 -5.043 1 45.44 105 LYS B C 1
ATOM 1835 O O . LYS B 1 105 ? 12.289 6.785 -4.641 1 45.44 105 LYS B O 1
ATOM 1840 N N . ALA B 1 106 ? 10.18 6.582 -5.102 1 43.78 106 ALA B N 1
ATOM 1841 C CA . ALA B 1 106 ? 10.18 5.176 -4.707 1 43.78 106 AL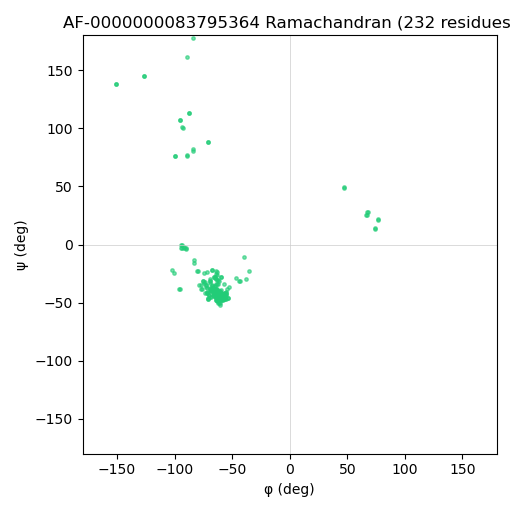A B CA 1
ATOM 1842 C C . ALA B 1 106 ? 11.086 4.348 -5.613 1 43.78 106 ALA B C 1
ATOM 1844 O O . ALA B 1 106 ? 11.852 3.504 -5.141 1 43.78 106 ALA B O 1
ATOM 1845 N N . ILE B 1 107 ? 11.047 4.648 -6.852 1 48.16 107 ILE B N 1
ATOM 1846 C CA . ILE B 1 107 ? 11.938 3.971 -7.793 1 48.16 107 ILE B CA 1
ATOM 1847 C C . ILE B 1 107 ? 13.391 4.293 -7.457 1 48.16 107 ILE B C 1
ATOM 1849 O O . ILE B 1 107 ? 14.25 3.414 -7.496 1 48.16 107 ILE B O 1
ATOM 1853 N N . GLU B 1 108 ? 13.57 5.531 -7.078 1 49.12 108 GLU B N 1
ATOM 1854 C CA . GLU B 1 108 ? 14.93 5.945 -6.742 1 49.12 108 GLU B CA 1
ATOM 1855 C C . GLU B 1 108 ? 15.453 5.191 -5.523 1 49.12 108 GLU B C 1
ATOM 1857 O O . GLU B 1 108 ? 16.625 4.805 -5.48 1 49.12 108 GLU B O 1
ATOM 1862 N N . ILE B 1 109 ? 14.734 4.945 -4.613 1 44.19 109 ILE B N 1
ATOM 1863 C CA . ILE B 1 109 ? 15.133 4.27 -3.385 1 44.19 109 ILE B CA 1
ATOM 1864 C C . ILE B 1 109 ? 15.414 2.795 -3.676 1 44.19 109 ILE B C 1
ATOM 1866 O O . ILE B 1 109 ? 16.406 2.238 -3.209 1 44.19 109 ILE B O 1
ATOM 1870 N N . ILE B 1 110 ? 14.547 2.227 -4.371 1 42.38 110 ILE B N 1
ATOM 1871 C CA . ILE B 1 110 ? 14.758 0.825 -4.715 1 42.38 110 ILE B CA 1
ATOM 1872 C C . ILE B 1 110 ? 16 0.689 -5.582 1 42.38 110 ILE B C 1
ATOM 1874 O O . ILE B 1 110 ? 16.797 -0.237 -5.398 1 42.38 110 ILE B O 1
ATOM 1878 N N . ALA B 1 111 ? 16.125 1.589 -6.492 1 46.56 111 ALA B N 1
ATOM 1879 C CA . ALA B 1 111 ? 17.328 1.578 -7.332 1 46.56 111 ALA B CA 1
ATOM 1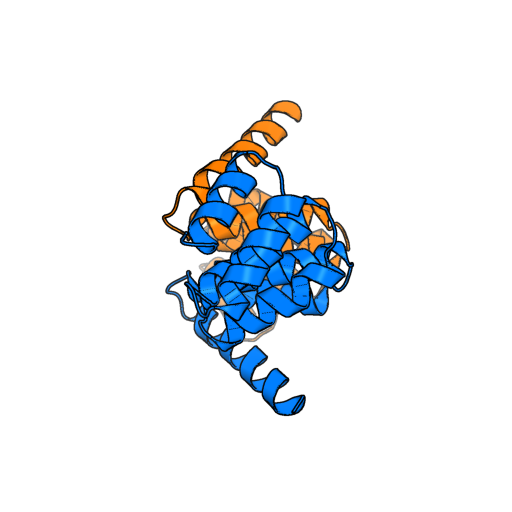880 C C . ALA B 1 111 ? 18.578 1.709 -6.484 1 46.56 111 ALA B C 1
ATOM 1882 O O . ALA B 1 111 ? 19.594 1.05 -6.758 1 46.56 111 ALA B O 1
ATOM 1883 N N . LYS B 1 112 ? 18.438 2.543 -5.598 1 44.69 112 LYS B N 1
ATOM 1884 C CA . LYS B 1 112 ? 19.625 2.744 -4.758 1 44.69 112 LYS B CA 1
ATOM 1885 C C . LYS B 1 112 ? 19.891 1.52 -3.889 1 44.69 112 LYS B C 1
ATOM 1887 O O . LYS B 1 112 ? 21.047 1.151 -3.67 1 44.69 112 LYS B O 1
ATOM 1892 N N . LYS B 1 113 ? 18.891 0.942 -3.449 1 42 113 LYS B N 1
ATOM 1893 C CA . LYS B 1 113 ? 19.078 -0.227 -2.596 1 42 113 LYS B CA 1
ATOM 1894 C C . LYS B 1 113 ? 19.531 -1.436 -3.41 1 42 113 LYS B C 1
ATOM 1896 O O . LYS B 1 113 ? 20.328 -2.254 -2.934 1 42 113 LYS B O 1
ATOM 1901 N N . ASN B 1 114 ? 18.969 -1.592 -4.5 1 37.09 114 ASN B N 1
ATOM 1902 C CA . ASN B 1 114 ? 19.5 -2.639 -5.367 1 37.09 114 ASN B CA 1
ATOM 1903 C C . ASN B 1 114 ? 20.953 -2.361 -5.766 1 37.09 114 ASN B C 1
ATOM 1905 O O . ASN B 1 114 ? 21.734 -3.291 -5.973 1 37.09 114 ASN B O 1
ATOM 1909 N N . LYS B 1 115 ? 21.219 -1.176 -5.902 1 43.59 115 LYS B N 1
ATOM 1910 C CA . LYS B 1 115 ? 22.625 -0.904 -6.176 1 43.59 115 LYS B CA 1
ATOM 1911 C C . LYS B 1 115 ? 23.5 -1.258 -4.977 1 43.59 115 LYS B C 1
ATOM 1913 O O . LYS B 1 115 ? 24.641 -1.687 -5.137 1 43.59 115 LYS B O 1
ATOM 1918 N N . LYS B 1 116 ? 23.109 -1.014 -3.947 1 38.66 116 LYS B N 1
ATOM 1919 C CA . LYS B 1 116 ? 23.984 -1.376 -2.834 1 38.66 116 LYS B CA 1
ATOM 1920 C C . LYS B 1 116 ? 24.016 -2.889 -2.635 1 38.66 116 LYS B C 1
ATOM 1922 O O . LYS B 1 116 ? 24.891 -3.406 -1.931 1 38.66 116 LYS B O 1
ATOM 1927 N N . ALA B 1 117 ? 23.016 -3.51 -3.068 1 36.59 117 ALA B N 1
ATOM 1928 C CA . ALA B 1 117 ? 23.062 -4.961 -2.898 1 36.59 117 ALA B CA 1
ATOM 1929 C C . ALA B 1 117 ? 23.844 -5.625 -4.02 1 36.59 117 ALA B C 1
ATOM 1931 O O . ALA B 1 117 ? 24.078 -6.836 -3.992 1 36.59 117 ALA B O 1
ATOM 1932 N N . GLN B 1 118 ? 24.016 -4.906 -4.859 1 30.75 118 GLN B N 1
ATOM 1933 C CA . GLN B 1 118 ? 25.047 -5.473 -5.73 1 30.75 118 GLN B CA 1
ATOM 1934 C C . GLN B 1 118 ? 26.438 -5.129 -5.23 1 30.75 118 GLN B C 1
ATOM 1936 O O . GLN B 1 118 ? 26.672 -4.039 -4.699 1 30.75 118 GLN B O 1
#

Foldseek 3Di:
DQLQVVLVVCVVVVVLVSSLVSLVVNCVVVHPVLVSLQVNLVSCVSVVNLVVSLVSLVVSCVVPNALVSLQSNLVSCVSVVVNVSSVLSNQCSVLVPDPDPSNVVSVVVVVVVVVVVD/DQLQVVLVVCVVVVVLVSSLVSLVVNCVVVHVVLVSLQVNLVSCVSVVNLVVSLVSLVVSCVVPNALVSLQSNLVSCVSVVVNVSSVLSNQCSVLVPDPDPSNVVSVVVVVVVVVVVD

Secondary structure (DSSP, 8-state):
--HHHHHHHHHHTT-HHHHHHHHHHHHHTTSSHHHHHHHHHHHHHHTT-HHHHHHHHHHHHHH---HHHHHHHHHHHHHTT-HHHHHHHHHHHHHHH--STHHHHHHHHHHHHHHHH-/--HHHHHHHHHHTT-HHHHHHHHHHHHHTTSSHHHHHHHHHHHHHHTT-HHHHHHHHHHHHHH---HHHHHHHHHHHHHTT-HHHHHHHHHHHHHHHS-STHHHHHHHHHHHHHHHH-

Solvent-accessible surface area (backbone atoms only — not comparable to full-atom values): 11519 Å² total; per-residue (Å²): 131,64,29,42,57,53,12,51,53,28,42,77,70,66,37,38,69,60,12,39,55,26,17,51,50,8,44,76,71,62,39,61,42,50,59,26,28,37,51,37,17,49,36,26,47,76,69,67,35,39,80,74,13,46,63,28,26,51,51,18,44,74,73,45,85,47,37,69,46,31,35,54,43,12,49,34,28,42,78,68,65,37,48,69,63,11,50,54,28,37,44,39,18,49,19,68,54,40,89,51,75,64,22,56,54,41,47,50,50,50,54,51,48,56,51,67,70,93,131,64,30,43,58,51,13,51,53,27,42,75,69,6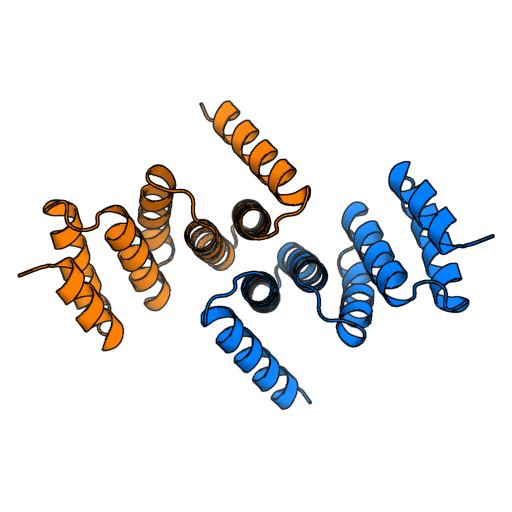6,37,36,70,62,12,40,54,26,16,53,51,8,44,75,70,62,39,62,40,52,58,27,28,37,51,38,18,50,37,26,46,76,70,67,35,38,81,72,13,45,62,28,24,51,51,20,44,73,72,45,87,48,38,69,45,31,36,54,42,12,48,34,27,42,76,66,67,38,49,70,63,12,52,53,26,38,44,38,18,48,16,69,55,39,88,54,75,62,24,56,53,36,50,50,50,51,53,50,50,54,50,66,70,94